Protein 3IVQ (pdb70)

Solvent-accessible surface area: 14801 Å² total; per-residue (Å²): 136,130,57,82,58,80,146,37,60,41,117,31,51,14,23,44,0,50,84,20,155,30,60,101,41,50,36,24,38,10,86,76,25,78,8,29,92,128,5,105,0,10,0,54,0,2,0,45,0,49,44,64,102,0,126,75,56,0,0,0,0,0,25,0,52,30,9,82,150,87,27,0,92,0,94,4,60,0,2,0,28,30,61,176,51,94,80,43,94,52,76,94,3,112,136,22,15,109,0,38,106,43,36,0,48,0,10,47,77,6,7,124,44,67,74,0,71,116,80,34,143,27,14,6,49,120,40,76,0,24,0,37,0,59,2,36,6,91,85,43,136,136,18,36,19,29,60,91,151,73,135,64,91,144,36,68,38,53,30,56,16,68,87,4,66,161,25,202,27,110,89,38,77,58,30,140,4,80,63,26,69,18,69,132,4,77,0,4,0,57,0,4,2,69,0,42,50,102,115,0,101,70,51,0,0,0,0,0,29,0,44,25,9,90,135,86,38,0,94,0,86,3,36,0,0,0,22,28,64,132,24,85,81,36,92,52,44,88,3,137,148,11,28,113,0,40,101,49,58,0,42,0,2,41,89,10,8,107,46,80,81,0,63,77,95,96,55,21,6,2,52,66,15,33,0,21,0,24,0,54,0,36,15,74,101,38,90,126,31,37,34,28,81

Organism: Homo sapiens (NCBI:txid9606)

Secondary structure (DSSP, 8-state):
------EEEEEEEETTGGG----TT--EEPPPEEE---EEEEEEEETT-SSGGGTTEEEEEEEEEE-SSS-EEEEEEEEEE-TTS-EEEEEE-SS-EEE-TT-EEEEEEEEEHHHHHHTHHHHSGGG-EEEEEEEEEEE-/-----EEEEEEEESSGGG----TT--EE---EEE--EEEEEEEETT-SSGGGTTEEEEEEEEEE-SSS-EEEEEEEEEE-TTS-EEEEEEEEEEEEE-TT-EEEEEEEEEHHHHH-GGGSSSGGG-EEEEEEEEEEE-/---B-S--/---B---

CATH classification: 2.60.210.10

GO terms:
  GO:0005634 nucleus (C, IDA)
  GO:0031463 Cul3-RING ubiquitin ligase complex (C, IDA)
  GO:0005634 nucleus (C, EXP)
  GO:0005737 cytoplasm (C, EXP)
  GO:0016607 nuclear speck (C, EXP)
  GO:0043161 proteasome-mediated ubiquitin-dependent protein catabolic process (P, IMP)
  GO:0005634 nucleus (C, TAS)
  GO:0005654 nucleoplasm (C, TAS)
  GO:0005829 cytosol (C, TAS)
  GO:0042802 identical protein binding (F, IPI)
  GO:0005515 protein binding (F, IPI)
  GO:0140678 molecular function inhibitor activity (F, EXP)
  GO:0000209 protein polyubiquitination (P, IDA)
  GO:0031625 ubiquitin protein ligase binding (F, IPI)

Radius of gyration: 22.79 Å; Cα contacts (8 Å, |Δi|>4): 762; chains: 4; bounding box: 51×48×67 Å

B-factor: mean 40.58, std 9.89, range [17.35, 71.91]

Nearest PDB structures (foldseek):
  3ivq-assembly1_A  TM=1.007E+00  e=7.287E-29  Homo sapiens
  6i41-assembly1_A  TM=9.638E-01  e=3.495E-25  Homo sapiens
  7lip-assembly1_A  TM=9.767E-01  e=6.827E-24  Homo sapiens
  6i7a-assembly1_E  TM=9.666E-01  e=6.116E-24  Homo sapiens
  6i7a-assembly1_A  TM=9.493E-01  e=1.559E-23  Homo sapiens

Foldseek 3Di:
DDDFQFKDKDKDKDALLVPPPQAALGKDKADWDAGPPFWIKIKIWASQFNDPVQRQAIWIKIATADGPDQWWWKKKKKFWQWPVRDTDLIDIDPGIDIHGHGDMDTGRHSDGNVVCVVVCVIQQPNHMTMMMMMMGTDGD/DPDDDPVD/DDFDFKDKDKDKDALLVPDPQAALGKDKDDWDAGRNWIKIKIKRSQFNDDVLRQAIWIKIAGQDDDDFWWWKKKKKFWQFQVRRTDLIDIDVGTDTHGNGDIDTGRHSDGNVCCVPCVNGQQVNHMTMMMMMMGTPGD/DDDDDPD

Sequence (293 aa):
GSGKVVKFSYMWTINNFSFCREEMGEVIKSSTFSSGAKLKWCLRVNPKGLDEESKDYLSLYLLLVSCPKSEVRAKFKFSILNAKGEETKAMESQRAYRFVQGKDWGFKKFIRRDFLLDEANGLLPDDKLTLFCEVSVVQDPDVSSSTHSGKVVKFSYMWTINNFSFCREEMGEVIKSSTFSSGKLKWCLRVNPKGLDEESKDYLSLYLLLVSCPKSEVRAKFKFSILNAKGEETKAMESQRAYRFVQGKDWGFKKFIRRDFLLDEANGLLPDDKLTLFCEVSVVQDPDVSSST

InterPro domains:
  IPR000210 BTB/POZ domain [PF00651] (192-296)
  IPR000210 BTB/POZ domain [PS50097] (200-262)
  IPR000210 BTB/POZ domain [SM00225] (200-297)
  IPR002083 MATH/TRAF domain [PF22486] (33-161)
  IPR002083 MATH/TRAF domain [PS50144] (31-161)
  IPR002083 MATH/TRAF domain [SM00061] (36-142)
  IPR008974 TRAF-like [G3DSA:2.60.210.10] (29-166)
  IPR011333 SKP1/BTB/POZ domain superfamily [G3DSA:3.30.710.10] (175-291)
  IPR011333 SKP1/BTB/POZ domain superfamily [SSF54695] (180-295)
  IPR034089 SPOP, C-terminal BACK domain [cd18518] (297-367)
  IPR056423 BPM/SPOP, BACK domain [PF24570] (301-351)

Structure (mmCIF, N/CA/C/O backbone):
data_3IVQ
#
_entry.id   3IVQ
#
_cell.length_a   57.703
_cell.length_b   59.829
_cell.length_c   151.164
_cell.angle_alpha   90.00
_cell.angle_beta   90.00
_cell.angle_gamma   90.00
#
_symmetry.space_group_name_H-M   'C 2 2 21'
#
loop_
_entity.id
_entity.type
_entity.pdbx_description
1 polymer 'Speckle-type POZ protein'
2 polymer CiSBC2
3 water water
#
loop_
_atom_site.group_PDB
_atom_site.id
_atom_site.type_symbol
_atom_site.label_atom_id
_atom_site.label_alt_id
_atom_site.label_comp_id
_atom_site.label_asym_id
_atom_site.label_entity_id
_atom_site.label_seq_id
_atom_site.pdbx_PDB_ins_code
_atom_site.Cartn_x
_atom_site.Cartn_y
_atom_site.Cartn_z
_atom_site.occupancy
_atom_site.B_iso_or_equiv
_atom_site.auth_seq_id
_atom_site.auth_comp_id
_atom_site.auth_asym_id
_atom_site.auth_atom_id
_atom_site.pdbx_PDB_model_num
ATOM 1 N N . GLY A 1 4 ? -3.869 -11.444 14.343 1.00 53.05 25 GLY A N 1
ATOM 2 C CA . GLY A 1 4 ? -2.673 -10.820 13.711 1.00 52.74 25 GLY A CA 1
ATOM 3 C C . GLY A 1 4 ? -2.735 -9.310 13.501 1.00 52.75 25 GLY A C 1
ATOM 4 O O . GLY A 1 4 ? -3.409 -8.826 12.583 1.00 53.51 25 GLY A O 1
ATOM 5 N N . SER A 1 5 ? -2.009 -8.571 14.341 1.00 51.16 26 SER A N 1
ATOM 6 C CA . SER A 1 5 ? -1.949 -7.107 14.284 1.00 50.17 26 SER A CA 1
ATOM 7 C C . SER A 1 5 ? -0.889 -6.595 13.299 1.00 48.11 26 SER A C 1
ATOM 8 O O . SER A 1 5 ? 0.305 -6.592 13.610 1.00 47.10 26 SER A O 1
ATOM 11 N N . GLY A 1 6 ? -1.335 -6.146 12.123 1.00 45.92 27 GLY A N 1
ATOM 12 C CA . GLY A 1 6 ? -0.407 -5.657 11.112 1.00 42.65 27 GLY A CA 1
ATOM 13 C C . GLY A 1 6 ? -0.658 -4.253 10.582 1.00 40.29 27 GLY A C 1
ATOM 14 O O . GLY A 1 6 ? -1.736 -3.681 10.771 1.00 38.96 27 GLY A O 1
ATOM 15 N N . LYS A 1 7 ? 0.346 -3.706 9.900 1.00 37.10 28 LYS A N 1
ATOM 16 C CA . LYS A 1 7 ? 0.273 -2.359 9.329 1.00 33.27 28 LYS A CA 1
ATOM 17 C C . LYS A 1 7 ? 1.127 -2.215 8.075 1.00 30.96 28 LYS A C 1
ATOM 18 O O . LYS A 1 7 ? 2.183 -2.828 7.965 1.00 25.19 28 LYS A O 1
ATOM 21 N N . VAL A 1 8 ? 0.664 -1.397 7.134 1.00 29.08 29 VAL A N 1
ATOM 22 C CA . VAL A 1 8 ? 1.432 -1.121 5.929 1.00 29.03 29 VAL A CA 1
ATOM 23 C C . VAL A 1 8 ? 2.248 0.088 6.366 1.00 28.83 29 VAL A C 1
ATOM 24 O O . VAL A 1 8 ? 1.718 1.195 6.512 1.00 30.23 29 VAL A O 1
ATOM 28 N N . VAL A 1 9 ? 3.537 -0.132 6.575 1.00 27.84 30 VAL A N 1
ATOM 29 C CA . VAL A 1 9 ? 4.431 0.906 7.059 1.00 30.06 30 VAL A CA 1
ATOM 30 C C . VAL A 1 9 ? 5.271 1.608 5.984 1.00 29.76 30 VAL A C 1
ATOM 31 O O . VAL A 1 9 ? 5.894 2.640 6.252 1.00 28.69 30 VAL A O 1
ATOM 35 N N . LYS A 1 10 ? 5.266 1.052 4.775 1.00 27.99 31 LYS A N 1
ATOM 36 C CA . LYS A 1 10 ? 6.023 1.595 3.648 1.00 27.97 31 LYS A CA 1
ATOM 37 C C . LYS A 1 10 ? 5.362 1.250 2.327 1.00 26.21 31 LYS A C 1
ATOM 38 O O . LYS A 1 10 ? 4.826 0.157 2.157 1.00 22.45 31 LYS A O 1
ATOM 44 N N . PHE A 1 11 ? 5.419 2.176 1.378 1.00 25.00 32 PHE A N 1
ATOM 45 C CA . PHE A 1 11 ? 4.858 1.912 0.065 1.00 24.35 32 PHE A CA 1
ATOM 46 C C . PHE A 1 11 ? 5.430 2.884 -0.951 1.00 24.41 32 PHE A C 1
ATOM 47 O O . PHE A 1 11 ? 5.838 3.999 -0.611 1.00 22.31 32 PHE A O 1
ATOM 55 N N . SER A 1 12 ? 5.450 2.443 -2.204 1.00 23.93 33 SER A N 1
ATOM 56 C CA . SER A 1 12 ? 5.976 3.246 -3.291 1.00 24.35 33 SER A CA 1
ATOM 57 C C . SER A 1 12 ? 4.940 3.398 -4.384 1.00 25.68 33 SER A C 1
ATOM 58 O O . SER A 1 12 ? 4.396 2.412 -4.892 1.00 26.41 33 SER A O 1
ATOM 61 N N . TYR A 1 13 ? 4.670 4.646 -4.742 1.00 24.41 34 TYR A N 1
ATOM 62 C CA . TYR A 1 13 ? 3.698 4.945 -5.778 1.00 24.90 34 TYR A CA 1
ATOM 63 C C . TYR A 1 13 ? 4.410 5.472 -7.023 1.00 25.58 34 TYR A C 1
ATOM 64 O O . TYR A 1 13 ? 5.207 6.420 -6.953 1.00 24.69 34 TYR A O 1
ATOM 73 N N . MET A 1 14 ? 4.130 4.847 -8.160 1.00 23.71 35 MET A N 1
ATOM 74 C CA . MET A 1 14 ? 4.726 5.260 -9.417 1.00 27.26 35 MET A CA 1
ATOM 75 C C . MET A 1 14 ? 3.629 5.955 -10.221 1.00 29.32 35 MET A C 1
ATOM 76 O O . MET A 1 14 ? 2.508 5.451 -10.325 1.00 28.32 35 MET A O 1
ATOM 81 N N . TRP A 1 15 ? 3.960 7.121 -10.766 1.00 29.74 36 TRP A N 1
ATOM 82 C CA . TRP A 1 15 ? 3.001 7.926 -11.517 1.00 32.10 36 TRP A CA 1
ATOM 83 C C . TRP A 1 15 ? 3.566 8.456 -12.835 1.00 31.23 36 TRP A C 1
ATOM 84 O O . TRP A 1 15 ? 4.575 9.152 -12.851 1.00 27.96 36 TRP A O 1
ATOM 95 N N . THR A 1 16 ? 2.907 8.124 -13.941 1.00 34.17 37 THR A N 1
ATOM 96 C CA . THR A 1 16 ? 3.365 8.580 -15.251 1.00 35.75 37 THR A CA 1
ATOM 97 C C . THR A 1 16 ? 2.421 9.587 -15.882 1.00 37.58 37 THR A C 1
ATOM 98 O O . THR A 1 16 ? 1.219 9.342 -16.010 1.00 36.75 37 THR A O 1
ATOM 102 N N . ILE A 1 17 ? 2.992 10.723 -16.268 1.00 37.24 38 ILE A N 1
ATOM 103 C CA . ILE A 1 17 ? 2.261 11.803 -16.913 1.00 38.41 38 ILE A CA 1
ATOM 104 C C . ILE A 1 17 ? 2.654 11.808 -18.392 1.00 37.54 38 ILE A C 1
ATOM 105 O O . ILE A 1 17 ? 3.774 12.182 -18.748 1.00 36.02 38 ILE A O 1
ATOM 110 N N . ASN A 1 18 ? 1.727 11.376 -19.240 1.00 37.34 39 ASN A N 1
ATOM 111 C CA . ASN A 1 18 ? 1.954 11.300 -20.676 1.00 37.06 39 ASN A CA 1
ATOM 112 C C . ASN A 1 18 ? 1.922 12.659 -21.362 1.00 36.90 39 ASN A C 1
ATOM 113 O O . ASN A 1 18 ? 1.298 13.595 -20.859 1.00 33.90 39 ASN A O 1
ATOM 118 N N . ASN A 1 19 ? 2.601 12.760 -22.507 1.00 35.89 40 ASN A N 1
ATOM 119 C CA . ASN A 1 19 ? 2.661 14.013 -23.268 1.00 36.78 40 ASN A C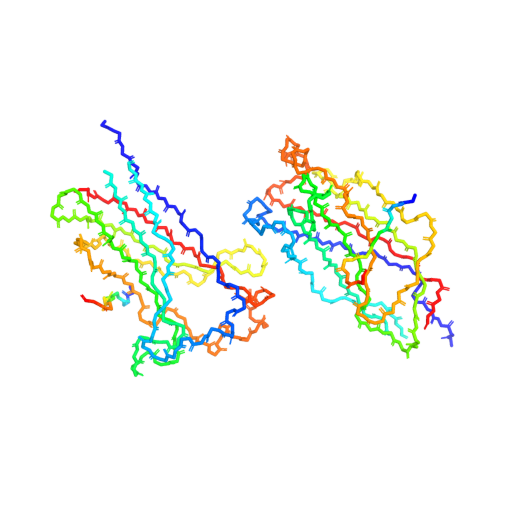A 1
ATOM 120 C C . ASN A 1 19 ? 2.916 15.195 -22.349 1.00 36.06 40 ASN A C 1
ATOM 121 O O . ASN A 1 19 ? 2.240 16.213 -22.439 1.00 32.21 40 ASN A O 1
ATOM 126 N N . PHE A 1 20 ? 3.902 15.044 -21.471 1.00 36.90 41 PHE A N 1
ATOM 127 C CA . PHE A 1 20 ? 4.255 16.071 -20.501 1.00 39.73 41 PHE A CA 1
ATOM 128 C C . PHE A 1 20 ? 4.463 17.457 -21.107 1.00 42.24 41 PHE A C 1
ATOM 129 O O . PHE A 1 20 ? 4.135 18.470 -20.484 1.00 42.01 41 PHE A O 1
ATOM 137 N N . SER A 1 21 ? 5.014 17.508 -22.316 1.00 45.69 42 SER A N 1
ATOM 138 C CA . SER A 1 21 ? 5.254 18.789 -22.981 1.00 48.98 42 SER A CA 1
ATOM 139 C C . SER A 1 21 ? 3.944 19.482 -23.365 1.00 50.14 42 SER A C 1
ATOM 140 O O . SER A 1 21 ? 3.926 20.686 -23.609 1.00 51.09 42 SER A O 1
ATOM 143 N N . PHE A 1 22 ? 2.859 18.709 -23.412 1.00 51.67 43 PHE A N 1
ATOM 144 C CA . PHE A 1 22 ? 1.517 19.208 -23.735 1.00 52.91 43 PHE A CA 1
ATOM 145 C C . PHE A 1 22 ? 0.901 19.862 -22.496 1.00 53.97 43 PHE A C 1
ATOM 146 O O . PHE A 1 22 ? -0.084 20.593 -22.597 1.00 55.15 43 PHE A O 1
ATOM 154 N N . CYS A 1 23 ? 1.462 19.573 -21.324 1.00 53.24 44 CYS A N 1
ATOM 155 C CA . CYS A 1 23 ? 0.952 20.134 -20.074 1.00 52.57 44 CYS A CA 1
ATOM 156 C C . CYS A 1 23 ? 1.333 21.604 -19.967 1.00 53.65 44 CYS A C 1
ATOM 157 O O . CYS A 1 23 ? 2.364 21.951 -19.390 1.00 53.99 44 CYS A O 1
ATOM 160 N N . ARG A 1 24 ? 0.485 22.471 -20.504 1.00 54.22 45 ARG A N 1
ATOM 161 C CA . ARG A 1 24 ? 0.775 23.896 -20.494 1.00 56.34 45 ARG A CA 1
ATOM 162 C C . ARG A 1 24 ? 0.286 24.680 -19.268 1.00 57.25 45 ARG A C 1
ATOM 163 O O . ARG A 1 24 ? 0.316 25.912 -19.280 1.00 59.07 45 ARG A O 1
ATOM 171 N N . GLU A 1 25 ? -0.149 23.985 -18.214 1.00 56.15 46 GLU A N 1
ATOM 172 C CA . GLU A 1 25 ? -0.612 24.664 -17.001 1.00 56.57 46 GLU A CA 1
ATOM 173 C C . GLU A 1 25 ? 0.386 25.755 -16.607 1.00 57.14 46 GLU A C 1
ATOM 174 O O . GLU A 1 25 ? 1.593 25.529 -16.625 1.00 57.51 46 GLU A O 1
ATOM 180 N N . GLU A 1 26 ? -0.115 26.930 -16.244 1.00 57.10 47 GLU A N 1
ATOM 181 C CA . GLU A 1 26 ? 0.750 28.045 -15.866 1.00 56.58 47 GLU A CA 1
ATOM 182 C C . GLU A 1 26 ? 1.153 28.023 -14.389 1.00 56.08 47 GLU A C 1
ATOM 183 O O . GLU A 1 26 ? 0.580 27.283 -13.590 1.00 55.91 47 GLU A O 1
ATOM 185 N N . MET A 1 27 ? 2.139 28.845 -14.030 1.00 55.53 48 MET A N 1
ATOM 186 C CA . MET A 1 27 ? 2.622 28.908 -12.654 1.00 55.14 48 MET A CA 1
ATOM 187 C C . MET A 1 27 ? 1.492 28.900 -11.639 1.00 54.49 48 MET A C 1
ATOM 188 O O . MET A 1 27 ? 0.606 29.754 -11.675 1.00 55.17 48 MET A O 1
ATOM 193 N N . GLY A 1 28 ? 1.527 27.936 -10.727 1.00 52.20 49 GLY A N 1
ATOM 194 C CA . GLY A 1 28 ? 0.498 27.867 -9.710 1.00 49.81 49 GLY A CA 1
ATOM 195 C C . GLY A 1 28 ? -0.683 26.997 -10.086 1.00 48.28 49 GLY A C 1
ATOM 196 O O . GLY A 1 28 ? -1.585 26.797 -9.275 1.00 48.11 49 GLY A O 1
ATOM 197 N N . GLU A 1 29 ? -0.703 26.504 -11.320 1.00 46.71 50 GLU A N 1
ATOM 198 C CA . GLU A 1 29 ? -1.782 25.623 -11.747 1.00 46.39 50 GLU A CA 1
ATOM 199 C C . GLU A 1 29 ? -1.269 24.231 -11.376 1.00 44.80 50 GLU A C 1
ATOM 200 O O . GLU A 1 29 ? -0.059 24.011 -11.360 1.00 42.79 50 GLU A O 1
ATOM 206 N N . VAL A 1 30 ? -2.160 23.290 -11.084 1.00 43.09 51 VAL A N 1
ATOM 207 C CA . VAL A 1 30 ? -1.694 21.973 -10.663 1.00 41.02 51 VAL A CA 1
ATOM 208 C C . VAL A 1 30 ? -2.286 20.754 -11.371 1.00 40.89 51 VAL A C 1
ATOM 209 O O . VAL A 1 30 ? -3.344 20.826 -11.999 1.00 41.87 51 VAL A O 1
ATOM 213 N N . ILE A 1 31 ? -1.570 19.638 -11.269 1.00 39.13 52 ILE A N 1
ATOM 214 C CA . ILE A 1 31 ? -2.002 18.368 -11.835 1.00 37.86 52 ILE A CA 1
ATOM 215 C C . ILE A 1 31 ? -2.079 17.384 -10.673 1.00 37.02 52 ILE A C 1
ATOM 216 O O . ILE A 1 31 ? -1.086 17.133 -9.989 1.00 36.13 52 ILE A O 1
ATOM 221 N N . LYS A 1 32 ? -3.260 16.840 -10.435 1.00 35.52 53 LYS A N 1
ATOM 222 C CA . LYS A 1 32 ? -3.419 15.893 -9.352 1.00 36.07 53 LYS A CA 1
ATOM 223 C C . LYS A 1 32 ? -3.390 14.486 -9.915 1.00 36.16 53 LYS A C 1
ATOM 224 O O . LYS A 1 32 ? -3.789 14.259 -11.056 1.00 37.45 53 LYS A O 1
ATOM 226 N N . SER A 1 33 ? -2.874 13.541 -9.136 1.00 36.83 54 SER A N 1
ATOM 227 C CA . SER A 1 33 ? -2.867 12.155 -9.588 1.00 35.77 54 SER A CA 1
ATOM 228 C C . SER A 1 33 ? -4.161 11.609 -9.006 1.00 37.09 54 SER A C 1
ATOM 229 O O . SER A 1 33 ? -4.837 12.308 -8.252 1.00 35.71 54 SER A O 1
ATOM 232 N N . SER A 1 34 ? -4.530 10.386 -9.360 1.00 38.82 55 SER A N 1
ATOM 233 C CA . SER A 1 34 ? -5.740 9.818 -8.796 1.00 41.97 55 SER A CA 1
ATOM 234 C C . SER A 1 34 ? -5.374 9.557 -7.345 1.00 42.47 55 SER A C 1
ATOM 235 O O . SER A 1 34 ? -4.195 9.588 -6.991 1.00 43.05 55 SER A O 1
ATOM 238 N N . 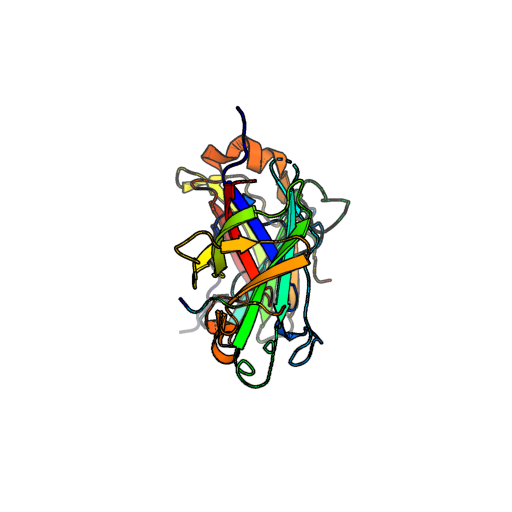THR A 1 35 ? -6.369 9.310 -6.505 1.00 43.85 56 THR A N 1
ATOM 239 C CA . THR A 1 35 ? -6.115 9.047 -5.095 1.00 45.82 56 THR A CA 1
ATOM 240 C C . THR A 1 35 ? -5.753 7.587 -4.886 1.00 46.51 56 THR A C 1
ATOM 241 O O . THR A 1 35 ? -6.371 6.703 -5.475 1.00 47.78 56 THR A O 1
ATOM 245 N N . PHE A 1 36 ? -4.738 7.339 -4.063 1.00 46.52 57 PHE A N 1
ATOM 246 C CA . PHE A 1 36 ? -4.317 5.981 -3.753 1.00 45.64 57 PHE A CA 1
ATOM 247 C C . PHE A 1 36 ? -4.293 5.783 -2.235 1.00 46.80 57 PHE A C 1
ATOM 248 O O . PHE A 1 36 ? -4.060 6.729 -1.474 1.00 46.07 57 PHE A O 1
ATOM 256 N N . SER A 1 37 ? -4.535 4.550 -1.802 1.00 47.13 58 SER A N 1
ATOM 257 C CA . SER A 1 37 ? -4.660 4.247 -0.381 1.00 48.88 58 SER A CA 1
ATOM 258 C C . SER A 1 37 ? -3.538 3.326 0.087 1.00 49.69 58 SER A C 1
ATOM 259 O O . SER A 1 37 ? -2.976 2.566 -0.702 1.00 50.37 58 SER A O 1
ATOM 262 N N . SER A 1 38 ? -3.217 3.400 1.374 1.00 51.76 59 SER A N 1
ATOM 263 C CA . SER A 1 38 ? -2.293 2.454 1.989 1.00 53.19 59 SER A CA 1
ATOM 264 C C . SER A 1 38 ? -2.888 1.843 3.253 1.00 54.95 59 SER A C 1
ATOM 265 O O . SER A 1 38 ? -3.651 2.493 3.968 1.00 54.22 59 SER A O 1
ATOM 268 N N . GLY A 1 39 ? -2.534 0.591 3.522 1.00 56.52 60 GLY A N 1
ATOM 269 C CA . GLY A 1 39 ? -3.501 -0.491 3.522 1.00 57.94 60 GLY A CA 1
ATOM 270 C C . GLY A 1 39 ? -3.783 -1.017 4.916 1.00 59.41 60 GLY A C 1
ATOM 271 O O . GLY A 1 39 ? -3.222 -0.532 5.898 1.00 59.11 60 GLY A O 1
ATOM 272 N N . ALA A 1 40 ? -4.657 -2.015 5.001 1.00 60.80 61 ALA A N 1
ATOM 273 C CA . ALA A 1 40 ? -5.013 -2.614 6.281 1.00 61.79 61 ALA A CA 1
ATOM 274 C C . ALA A 1 40 ? -6.121 -1.823 6.970 1.00 62.00 61 ALA A C 1
ATOM 275 O O . ALA A 1 40 ? -6.185 -1.768 8.198 1.00 62.08 61 ALA A O 1
ATOM 277 N N . LYS A 1 43 ? -7.005 2.487 4.963 1.00 50.44 64 LYS A N 1
ATOM 278 C CA . LYS A 1 43 ? -7.015 3.367 6.168 1.00 47.80 64 LYS A CA 1
ATOM 279 C C . LYS A 1 43 ? -6.625 4.780 5.772 1.00 43.56 64 LYS A C 1
ATOM 280 O O . LYS A 1 43 ? -7.384 5.731 5.994 1.00 42.58 64 LYS A O 1
ATOM 286 N N . LEU A 1 44 ? -5.452 4.889 5.145 1.00 38.50 65 LEU A N 1
ATOM 287 C CA . LEU A 1 44 ? -4.936 6.178 4.709 1.00 35.14 65 LEU A CA 1
ATOM 288 C C . LEU A 1 44 ? -5.125 6.406 3.215 1.00 34.99 65 LEU A C 1
ATOM 289 O O . LEU A 1 44 ? -4.877 5.517 2.406 1.00 36.22 65 LEU A O 1
ATOM 294 N N . LYS A 1 45 ? -5.545 7.607 2.848 1.00 33.39 66 LYS A N 1
ATOM 295 C CA . LYS A 1 45 ? -5.696 7.930 1.444 1.00 33.43 66 LYS A CA 1
ATOM 296 C C . LYS A 1 45 ? -4.778 9.096 1.086 1.00 30.21 66 LYS A C 1
ATOM 297 O O . LYS A 1 45 ? -4.666 10.056 1.850 1.00 27.60 66 LYS A O 1
ATOM 303 N N . TRP A 1 46 ? -4.121 8.991 -0.071 1.00 28.67 67 TRP A N 1
ATOM 304 C CA . TRP A 1 46 ? -3.179 10.011 -0.553 1.00 31.42 67 TRP A CA 1
ATOM 305 C C . TRP A 1 46 ? -3.301 10.306 -2.042 1.00 32.24 67 TRP A C 1
ATOM 306 O O . TRP A 1 46 ? -3.922 9.564 -2.796 1.00 34.55 67 TRP A O 1
ATOM 317 N N . CYS A 1 47 ? -2.668 11.393 -2.464 1.00 33.92 68 CYS A N 1
ATOM 318 C CA . CYS A 1 47 ? -2.622 11.736 -3.878 1.00 36.28 68 CYS A CA 1
ATOM 319 C C . CYS A 1 47 ? -1.389 12.613 -4.065 1.00 35.61 68 CYS A C 1
ATOM 320 O O . CYS A 1 47 ? -0.841 13.149 -3.095 1.00 34.55 68 CYS A O 1
ATOM 323 N N . LEU A 1 48 ? -0.932 12.722 -5.307 1.00 34.13 69 LEU A N 1
ATOM 324 C CA . LEU A 1 48 ? 0.224 13.534 -5.612 1.00 35.33 69 LEU A CA 1
ATOM 325 C C . LEU A 1 48 ? -0.256 14.768 -6.340 1.00 35.77 69 LEU A C 1
ATOM 326 O O . LEU A 1 48 ? -1.328 14.755 -6.951 1.00 36.27 69 LEU A O 1
ATOM 331 N N . ARG A 1 49 ? 0.539 15.828 -6.265 1.00 35.40 70 ARG A N 1
ATOM 332 C CA . ARG A 1 49 ? 0.225 17.079 -6.930 1.00 37.70 70 ARG A CA 1
ATOM 333 C C . ARG A 1 49 ? 1.507 17.662 -7.495 1.00 37.64 70 ARG A C 1
ATOM 334 O O . ARG A 1 49 ? 2.501 17.826 -6.783 1.00 37.93 70 ARG A O 1
ATOM 342 N N . VAL A 1 50 ? 1.494 17.957 -8.786 1.00 36.94 71 VAL A N 1
ATOM 343 C CA . VAL A 1 50 ? 2.661 18.547 -9.406 1.00 37.59 71 VAL A CA 1
ATOM 344 C C . VAL A 1 50 ? 2.256 19.840 -10.105 1.00 36.17 71 VAL A C 1
ATOM 345 O O . VAL A 1 50 ? 1.153 19.947 -10.641 1.00 38.14 71 VAL A O 1
ATOM 349 N N . ASN A 1 51 ? 3.137 20.830 -10.036 1.00 35.08 72 ASN A N 1
ATOM 350 C CA . ASN A 1 51 ? 2.936 22.119 -10.680 1.00 34.86 72 ASN A CA 1
ATOM 351 C C . ASN A 1 51 ? 3.975 22.138 -11.787 1.00 34.39 72 ASN A C 1
ATOM 352 O O . ASN A 1 51 ? 5.140 22.442 -11.546 1.00 31.49 72 ASN A O 1
ATOM 357 N N . PRO A 1 52 ? 3.567 21.779 -13.013 1.00 36.13 73 PRO A N 1
ATOM 358 C CA . PRO A 1 52 ? 4.453 21.740 -14.177 1.00 37.18 73 PRO A CA 1
ATOM 359 C C . PRO A 1 52 ? 5.293 22.989 -14.326 1.00 39.11 73 PRO A C 1
ATOM 360 O O . PRO A 1 52 ? 6.451 22.920 -14.745 1.00 39.20 73 PRO A O 1
ATOM 364 N N . LYS A 1 53 ? 4.713 24.133 -13.977 1.00 40.07 74 LYS A N 1
ATOM 365 C CA . LYS A 1 53 ? 5.424 25.397 -14.102 1.00 42.70 74 LYS A CA 1
ATOM 366 C C . LYS A 1 53 ? 5.621 26.175 -12.812 1.00 43.74 74 LYS A C 1
ATOM 367 O O . LYS A 1 53 ? 5.591 27.409 -12.803 1.00 45.03 74 LYS A O 1
ATOM 373 N N . GLY A 1 54 ? 5.845 25.449 -11.723 1.00 44.34 75 GLY A N 1
ATOM 374 C CA . GLY A 1 54 ? 6.063 26.099 -10.450 1.00 43.83 75 GLY A CA 1
ATOM 375 C C . GLY A 1 54 ? 4.779 26.437 -9.727 1.00 44.24 75 GLY A C 1
ATOM 376 O O . GLY A 1 54 ? 3.715 26.601 -10.325 1.00 44.66 75 GLY A O 1
ATOM 377 N N . LEU A 1 55 ? 4.894 26.514 -8.410 1.00 45.72 76 LEU A N 1
ATOM 378 C CA . LEU A 1 55 ? 3.765 26.849 -7.567 1.00 48.04 76 LEU A CA 1
ATOM 379 C C . LEU A 1 55 ? 3.679 28.369 -7.537 1.00 49.61 76 LEU A C 1
ATOM 380 O O . LEU A 1 55 ? 2.588 28.950 -7.554 1.00 50.48 76 LEU A O 1
ATOM 385 N N . ASP A 1 56 ? 4.858 28.991 -7.506 1.00 50.94 77 ASP A N 1
ATOM 386 C CA . ASP A 1 56 ? 4.994 30.437 -7.444 1.00 51.06 77 ASP A CA 1
ATOM 387 C C . ASP A 1 56 ? 6.281 30.990 -8.062 1.00 52.36 77 ASP A C 1
ATOM 388 O O . ASP A 1 56 ? 7.117 30.250 -8.587 1.00 51.49 77 ASP A O 1
ATOM 393 N N . GLU A 1 57 ? 6.422 32.312 -7.983 1.00 54.43 78 GLU A N 1
ATOM 394 C CA . GLU A 1 57 ? 7.574 33.034 -8.520 1.00 55.59 78 GLU A CA 1
ATOM 395 C C . GLU A 1 57 ? 8.885 32.417 -8.057 1.00 57.35 78 GLU A C 1
ATOM 396 O O . GLU A 1 57 ? 9.799 32.195 -8.854 1.00 58.33 78 GLU A O 1
ATOM 398 N N . GLU A 1 58 ? 8.987 32.185 -6.762 1.00 51.08 79 GLU A N 1
ATOM 399 C CA . GLU A 1 58 ? 10.179 31.552 -6.207 1.00 52.20 79 GLU A CA 1
ATOM 400 C C . GLU A 1 58 ? 10.573 30.291 -6.960 1.00 50.35 79 GLU A C 1
ATOM 401 O O . GLU A 1 58 ? 11.743 29.949 -7.038 1.00 50.49 79 GLU A O 1
ATOM 407 N N . SER A 1 59 ? 9.567 29.613 -7.498 1.00 58.17 80 SER A N 1
ATOM 408 C CA . SER A 1 59 ? 9.765 28.373 -8.247 1.00 55.64 80 SER A CA 1
ATOM 409 C C . SER A 1 59 ? 9.299 28.426 -9.704 1.00 54.28 80 SER A C 1
ATOM 410 O O . SER A 1 59 ? 8.968 27.397 -10.297 1.00 53.06 80 SER A O 1
ATOM 413 N N . LYS A 1 60 ? 9.277 29.622 -10.278 1.00 53.17 81 LYS A N 1
ATOM 414 C CA . LYS A 1 60 ? 8.850 29.803 -11.663 1.00 52.77 81 LYS A CA 1
ATOM 415 C C . LYS A 1 60 ? 9.558 28.887 -12.670 1.00 51.49 81 LYS A C 1
ATOM 416 O O . LYS A 1 60 ? 8.953 28.450 -13.649 1.00 51.41 81 LYS A O 1
ATOM 422 N N . ASP A 1 61 ? 10.837 28.609 -12.438 1.00 49.69 82 ASP A N 1
ATOM 423 C CA . ASP A 1 61 ? 11.613 27.765 -13.345 1.00 50.22 82 ASP A 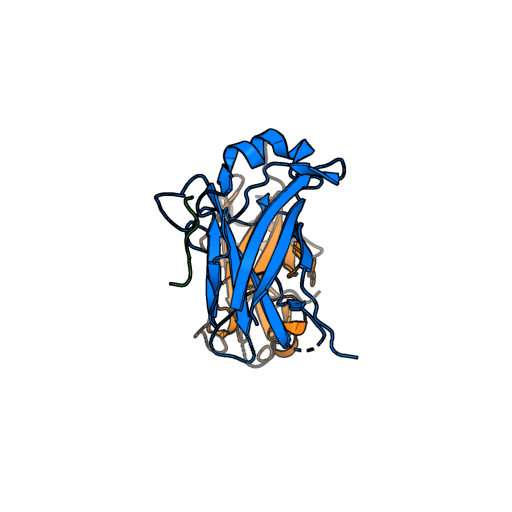CA 1
ATOM 424 C C . ASP A 1 61 ? 11.650 26.309 -12.913 1.00 49.55 82 ASP A C 1
ATOM 425 O O . ASP A 1 61 ? 12.381 25.491 -13.484 1.00 48.21 82 ASP A O 1
ATOM 430 N N . TYR A 1 62 ? 10.843 25.986 -11.912 1.00 47.94 83 TYR A N 1
ATOM 431 C CA . TYR A 1 62 ? 10.806 24.636 -11.384 1.00 45.46 83 TYR A CA 1
ATOM 432 C C . TYR A 1 62 ? 9.467 23.946 -11.493 1.00 43.43 83 TYR A C 1
ATOM 433 O O . TYR A 1 62 ? 8.425 24.563 -11.703 1.00 43.17 83 TYR A O 1
ATOM 442 N N . LEU A 1 63 ? 9.530 22.633 -11.358 1.00 41.84 84 LEU A N 1
ATOM 443 C CA . LEU A 1 63 ? 8.357 21.798 -11.345 1.00 36.53 84 LEU A CA 1
ATOM 444 C C . LEU A 1 63 ? 8.236 21.578 -9.833 1.00 35.03 84 LEU A C 1
ATOM 445 O O . LEU A 1 63 ? 9.243 21.335 -9.161 1.00 33.14 84 LEU A O 1
ATOM 450 N N . SER A 1 64 ? 7.035 21.728 -9.286 1.00 33.33 85 SER A N 1
ATOM 451 C CA . SER A 1 64 ? 6.833 21.540 -7.847 1.00 31.90 85 SER A CA 1
ATOM 452 C C . SER A 1 64 ? 6.116 20.208 -7.610 1.00 31.50 85 SER A C 1
ATOM 453 O O . SER A 1 64 ? 5.156 19.868 -8.301 1.00 32.21 85 SER A O 1
ATOM 456 N N . LEU A 1 65 ? 6.580 19.465 -6.618 1.00 29.03 86 LEU A N 1
ATOM 457 C CA . LEU A 1 65 ? 6.022 18.157 -6.343 1.00 29.80 86 LEU A CA 1
ATOM 458 C C . LEU A 1 65 ? 5.590 17.976 -4.898 1.00 29.22 86 LEU A C 1
ATOM 459 O O . LEU A 1 65 ? 6.382 18.187 -3.980 1.00 28.46 86 LEU A O 1
ATOM 464 N N . TYR A 1 66 ? 4.338 17.558 -4.711 1.00 28.66 87 TYR A N 1
ATOM 465 C CA . TYR A 1 66 ? 3.768 17.365 -3.375 1.00 30.11 87 TYR A CA 1
ATOM 466 C C . TYR A 1 66 ? 2.988 16.077 -3.126 1.00 28.85 87 TYR A C 1
ATOM 467 O O . TYR A 1 66 ? 2.336 15.526 -4.018 1.00 26.99 87 TYR A O 1
ATOM 476 N N . LEU A 1 67 ? 3.047 15.645 -1.871 1.00 28.15 88 LEU A N 1
ATOM 477 C CA . LEU A 1 67 ? 2.337 14.474 -1.385 1.00 27.50 88 LEU A CA 1
ATOM 478 C C . LEU A 1 67 ? 1.206 15.000 -0.484 1.00 27.83 88 LEU A C 1
ATOM 479 O O . LEU A 1 67 ? 1.450 15.698 0.496 1.00 26.06 88 LEU A O 1
ATOM 484 N N . LEU A 1 68 ? -0.031 14.673 -0.840 1.00 28.23 89 LEU A N 1
ATOM 485 C CA . LEU A 1 68 ? -1.200 15.100 -0.082 1.00 28.78 89 LEU A CA 1
ATOM 486 C C . LEU A 1 68 ? -1.857 13.964 0.692 1.00 28.03 89 LEU A C 1
ATOM 487 O O . LEU A 1 68 ? -2.063 12.871 0.151 1.00 24.02 89 LEU A O 1
ATOM 492 N N . LEU A 1 69 ? -2.192 14.227 1.952 1.00 26.32 90 LEU A N 1
ATOM 493 C CA . LEU A 1 69 ? -2.898 13.244 2.764 1.00 28.33 90 LEU A CA 1
ATOM 494 C C . LEU A 1 69 ? -4.385 13.542 2.579 1.00 29.43 90 LEU A C 1
ATOM 495 O O . LEU A 1 69 ? -4.889 14.547 3.097 1.00 29.07 90 LEU A O 1
ATOM 500 N N . VAL A 1 70 ? -5.088 12.681 1.848 1.00 29.27 91 VAL A N 1
ATOM 501 C CA . VAL A 1 70 ? -6.521 12.881 1.618 1.00 30.01 91 VAL A CA 1
ATOM 502 C C . VAL A 1 70 ? -7.364 12.525 2.840 1.00 30.83 91 VAL A C 1
ATOM 503 O O . VAL A 1 70 ? -8.293 13.241 3.189 1.00 32.52 91 VAL A O 1
ATOM 507 N N . SER A 1 71 ? -7.054 11.411 3.489 1.00 31.41 92 SER A N 1
ATOM 508 C CA . SER A 1 71 ? -7.807 11.028 4.673 1.00 32.12 92 SER A CA 1
ATOM 509 C C . SER A 1 71 ? -7.041 10.101 5.596 1.00 32.01 92 SER A C 1
ATOM 510 O O . SER A 1 71 ? -6.190 9.326 5.167 1.00 31.66 92 SER A O 1
ATOM 513 N N . CYS A 1 72 ? -7.346 10.202 6.879 1.00 32.88 93 CYS A N 1
ATOM 514 C CA . CYS A 1 72 ? -6.712 9.369 7.885 1.00 32.34 93 CYS A CA 1
ATOM 515 C C . CYS A 1 72 ? -7.731 9.178 9.001 1.00 32.08 93 CYS A C 1
ATOM 516 O O . CYS A 1 72 ? -8.597 10.023 9.212 1.00 29.46 93 CYS A O 1
ATOM 519 N N . PRO A 1 73 ? -7.620 8.061 9.713 1.00 33.42 94 PRO A N 1
ATOM 520 C CA . PRO A 1 73 ? -8.592 7.711 10.753 1.00 33.93 94 PRO A CA 1
ATOM 521 C C . PRO A 1 73 ? -8.508 8.656 11.947 1.00 35.92 94 PRO A C 1
ATOM 522 O O . PRO A 1 73 ? -9.525 8.943 12.579 1.00 33.42 94 PRO A O 1
ATOM 526 N N . LYS A 1 74 ? -7.304 9.130 12.249 1.00 35.70 95 LYS A N 1
ATOM 527 C CA . LYS A 1 74 ? -7.079 9.955 13.430 1.00 38.03 95 LYS A CA 1
ATOM 528 C C . LYS A 1 74 ? -6.945 11.427 13.058 1.00 37.27 95 LYS A C 1
ATOM 529 O O . LYS A 1 74 ? -7.427 11.859 12.011 1.00 34.90 95 LYS A O 1
ATOM 535 N N . SER A 1 75 ? -6.286 12.193 13.922 1.00 35.96 96 SER A N 1
ATOM 536 C CA . SER A 1 75 ? -6.118 13.625 13.703 1.00 38.23 96 SER A CA 1
ATOM 537 C C . SER A 1 75 ? -4.989 13.903 12.717 1.00 37.08 96 SER A C 1
ATOM 538 O O . SER A 1 75 ? -5.014 14.900 11.995 1.00 35.82 96 SER A O 1
ATOM 541 N N . GLU A 1 76 ? -4.000 13.016 12.692 1.00 36.38 97 GLU A N 1
ATOM 542 C CA . GLU A 1 76 ? -2.825 13.201 11.846 1.00 36.91 97 GLU A CA 1
ATOM 543 C C . GLU A 1 76 ? -2.115 11.912 11.447 1.00 35.37 97 GLU A C 1
ATOM 544 O O . GLU A 1 76 ? -2.464 10.817 11.884 1.00 35.31 97 GLU A O 1
ATOM 550 N N . VAL A 1 77 ? -1.086 12.079 10.623 1.00 33.84 98 VAL A N 1
ATOM 551 C CA . VAL A 1 77 ? -0.240 10.981 10.168 1.00 31.25 98 VAL A CA 1
ATOM 552 C C . VAL A 1 77 ? 1.178 11.556 10.057 1.00 28.15 98 VAL A C 1
ATOM 553 O O . VAL A 1 77 ? 1.350 12.670 9.576 1.00 30.09 98 VAL A O 1
ATOM 557 N N . ARG A 1 78 ? 2.178 10.816 10.520 1.00 26.69 99 ARG A N 1
ATOM 558 C CA . ARG A 1 78 ? 3.569 11.266 10.433 1.00 27.48 99 ARG A CA 1
ATOM 559 C C . ARG A 1 78 ? 4.293 10.409 9.407 1.00 26.43 99 ARG A C 1
ATOM 560 O O . ARG A 1 78 ? 4.240 9.172 9.471 1.00 25.21 99 ARG A O 1
ATOM 568 N N . ALA A 1 79 ? 4.991 11.051 8.474 1.00 26.69 100 ALA A N 1
ATOM 569 C CA . ALA A 1 79 ? 5.676 10.288 7.437 1.00 25.44 100 ALA A CA 1
ATOM 570 C C . ALA A 1 79 ? 6.882 10.927 6.770 1.00 26.29 100 ALA A C 1
ATOM 571 O O . ALA A 1 79 ? 6.964 12.144 6.612 1.00 24.69 100 ALA A O 1
ATOM 573 N N . LYS A 1 80 ? 7.817 10.068 6.375 1.00 27.64 101 LYS A N 1
ATOM 574 C CA . LYS A 1 80 ? 9.013 10.476 5.650 1.00 28.13 101 LYS A CA 1
ATOM 575 C C . LYS A 1 80 ? 8.714 10.117 4.202 1.00 26.77 101 LYS A C 1
ATOM 576 O O . LYS A 1 80 ? 8.040 9.119 3.929 1.00 26.60 101 LYS A O 1
ATOM 582 N N . PHE A 1 81 ? 9.206 10.913 3.265 1.00 26.40 102 PHE A N 1
ATOM 583 C CA . PHE A 1 81 ? 8.957 10.611 1.865 1.00 25.96 102 PHE A CA 1
ATOM 584 C C . PHE A 1 81 ? 10.149 10.962 0.993 1.00 27.22 102 PHE A C 1
ATOM 585 O O . PHE A 1 81 ? 11.012 11.760 1.367 1.00 25.99 102 PHE A O 1
ATOM 593 N N . LYS A 1 82 ? 10.171 10.363 -0.185 1.00 25.21 103 LYS A N 1
ATOM 594 C CA . LYS A 1 82 ? 11.233 10.593 -1.132 1.00 24.95 103 LYS A CA 1
ATOM 595 C C . LYS A 1 82 ? 10.617 10.605 -2.520 1.00 26.96 103 LYS A C 1
ATOM 596 O O . LYS A 1 82 ? 9.845 9.703 -2.879 1.00 25.30 103 LYS A O 1
ATOM 602 N N . PHE A 1 83 ? 10.939 11.643 -3.286 1.00 25.39 104 PHE A N 1
ATOM 603 C CA . PHE A 1 83 ? 10.462 11.783 -4.657 1.00 24.74 104 PHE A CA 1
ATOM 604 C C . PHE A 1 83 ? 11.662 11.639 -5.578 1.00 22.77 104 PHE A C 1
ATOM 605 O O . PHE A 1 83 ? 12.761 12.093 -5.257 1.00 22.08 104 PHE A O 1
ATOM 613 N N . SER A 1 84 ? 11.452 11.008 -6.721 1.00 23.45 105 SER A N 1
ATOM 614 C CA . SER A 1 84 ? 12.512 10.851 -7.708 1.00 24.09 105 SER A CA 1
ATOM 615 C C . SER A 1 84 ? 11.859 10.687 -9.059 1.00 22.76 105 SER A C 1
ATOM 616 O O . SER A 1 84 ? 10.631 10.581 -9.160 1.00 19.37 105 SER A O 1
ATOM 619 N N . ILE A 1 85 ? 12.681 10.681 -10.099 1.00 22.81 106 ILE A N 1
ATOM 620 C CA . ILE A 1 85 ? 12.194 10.497 -11.457 1.00 26.10 106 ILE A CA 1
ATOM 621 C C . ILE A 1 85 ? 12.809 9.212 -11.995 1.00 27.72 106 ILE A C 1
ATOM 622 O O . ILE A 1 85 ? 13.978 8.930 -11.734 1.00 27.53 106 ILE A O 1
ATOM 627 N N . LEU A 1 86 ? 12.029 8.427 -12.730 1.00 28.90 107 LEU A N 1
ATOM 628 C CA . LEU A 1 86 ? 12.572 7.209 -13.329 1.00 32.16 107 LEU A CA 1
ATOM 629 C C . LEU A 1 86 ? 12.982 7.563 -14.753 1.00 32.00 107 LEU A C 1
ATOM 630 O O . LEU A 1 86 ? 12.174 8.094 -15.522 1.00 32.10 107 LEU A O 1
ATOM 635 N N . ASN A 1 87 ? 14.231 7.282 -15.109 1.00 32.09 108 ASN A N 1
ATOM 636 C CA . ASN A 1 87 ? 14.705 7.621 -16.442 1.00 34.14 108 ASN A CA 1
ATOM 637 C C . ASN A 1 87 ? 14.375 6.611 -17.535 1.00 36.38 108 ASN A C 1
ATOM 638 O O . ASN A 1 87 ? 13.630 5.653 -17.329 1.00 37.94 108 ASN A O 1
ATOM 643 N N . ALA A 1 88 ? 14.944 6.847 -18.710 1.00 39.49 109 ALA A N 1
ATOM 644 C CA . ALA A 1 88 ? 14.726 5.999 -19.875 1.00 43.21 109 ALA A CA 1
ATOM 645 C C . ALA A 1 88 ? 15.082 4.547 -19.586 1.00 44.57 109 ALA A C 1
ATOM 646 O O . ALA A 1 88 ? 14.368 3.632 -20.001 1.00 43.43 109 ALA A O 1
ATOM 648 N N . LYS A 1 89 ? 16.187 4.352 -18.872 1.00 45.54 110 LYS A N 1
ATOM 649 C CA . LYS A 1 89 ? 16.654 3.017 -18.523 1.00 47.33 110 LYS A CA 1
ATOM 650 C C . LYS A 1 89 ? 15.928 2.408 -17.324 1.00 47.09 110 LYS A C 1
ATOM 651 O O . LYS A 1 89 ? 16.249 1.298 -16.894 1.00 46.55 110 LYS A O 1
ATOM 657 N N . GLY A 1 90 ? 14.946 3.137 -16.796 1.00 47.10 111 GLY A N 1
ATOM 658 C CA . GLY A 1 90 ? 14.175 2.659 -15.658 1.00 45.33 111 GLY A CA 1
ATOM 659 C C . GLY A 1 90 ? 14.822 2.895 -14.304 1.00 44.04 111 GLY A C 1
ATOM 660 O O . GLY A 1 90 ? 14.277 2.498 -13.277 1.00 45.54 111 GLY A O 1
ATOM 661 N N . GLU A 1 91 ? 15.978 3.550 -14.296 1.00 42.86 112 GLU A N 1
ATOM 662 C CA . GLU A 1 91 ? 16.706 3.823 -13.060 1.00 41.05 112 GLU A CA 1
ATOM 663 C C . GLU A 1 91 ? 16.203 5.101 -12.387 1.00 40.01 112 GLU A C 1
ATOM 664 O O . GLU A 1 91 ? 15.576 5.940 -13.032 1.00 37.67 112 GLU A O 1
ATOM 670 N N . GLU A 1 92 ? 16.492 5.241 -11.093 1.00 38.58 113 GLU A N 1
ATOM 671 C CA . GLU A 1 92 ? 16.095 6.418 -10.324 1.00 37.29 113 GLU A CA 1
ATOM 672 C C . GLU A 1 92 ? 17.117 7.536 -10.468 1.00 36.03 113 GLU A C 1
ATOM 673 O O . GLU A 1 92 ? 18.327 7.295 -10.504 1.00 34.44 113 GLU A O 1
ATOM 679 N N . THR A 1 93 ? 16.626 8.766 -10.535 1.00 33.45 114 THR A N 1
ATOM 680 C CA . THR A 1 93 ? 17.505 9.913 -10.652 1.00 32.15 114 THR A CA 1
ATOM 681 C C . THR A 1 93 ? 16.791 11.134 -10.093 1.00 31.56 114 THR A C 1
ATOM 682 O O . THR A 1 93 ? 15.562 11.139 -9.953 1.00 30.78 114 THR A O 1
ATOM 686 N N . LYS A 1 94 ? 17.568 12.153 -9.753 1.00 29.75 115 LYS A N 1
ATOM 687 C CA . LYS A 1 94 ? 17.011 13.378 -9.207 1.00 28.91 115 LYS A CA 1
ATOM 688 C C . LYS A 1 94 ? 16.165 13.142 -7.966 1.00 29.07 115 LYS A C 1
ATOM 689 O O . LYS A 1 94 ? 15.113 13.758 -7.782 1.00 27.20 115 LYS A O 1
ATOM 695 N N . ALA A 1 95 ? 16.637 12.251 -7.106 1.00 26.83 116 ALA A N 1
ATOM 696 C CA . ALA A 1 95 ? 15.910 11.954 -5.893 1.00 28.03 116 ALA A CA 1
ATOM 697 C C . ALA A 1 95 ? 16.135 13.052 -4.868 1.00 29.45 116 ALA A C 1
ATOM 698 O O . ALA A 1 95 ? 17.223 13.625 -4.786 1.00 28.85 116 ALA A O 1
ATOM 700 N N . MET A 1 96 ? 15.078 13.344 -4.116 1.00 29.82 117 MET A N 1
ATOM 701 C CA . MET A 1 96 ? 15.077 14.330 -3.035 1.00 31.80 117 MET A CA 1
ATOM 702 C C . MET A 1 96 ? 14.264 13.663 -1.944 1.00 31.02 117 MET A C 1
ATOM 703 O O . MET A 1 96 ? 13.218 13.094 -2.221 1.00 32.95 117 MET A O 1
ATOM 708 N N . GLU A 1 97 ? 14.722 13.711 -0.707 1.00 32.01 118 GLU A N 1
ATOM 709 C CA . GLU A 1 97 ? 13.927 13.109 0.348 1.00 32.78 118 GLU A CA 1
ATOM 710 C C . GLU A 1 97 ? 13.729 14.035 1.524 1.00 32.70 118 GLU A C 1
ATOM 711 O O . GLU A 1 97 ? 14.545 14.922 1.777 1.00 30.29 118 GLU A O 1
ATOM 717 N N . SER A 1 98 ? 12.604 13.855 2.209 1.00 32.66 119 SER A N 1
ATOM 718 C CA . SER A 1 98 ? 12.311 14.646 3.394 1.00 35.80 119 SER A CA 1
ATOM 719 C C . SER A 1 98 ? 13.366 14.120 4.355 1.00 37.51 119 SER A C 1
ATOM 720 O O . SER A 1 98 ? 13.531 12.914 4.490 1.00 40.34 119 SER A O 1
ATOM 723 N N . GLN A 1 99 ? 14.097 15.003 5.006 1.00 41.05 120 GLN A N 1
ATOM 724 C CA . GLN A 1 99 ? 15.140 14.541 5.917 1.00 44.22 120 GLN A CA 1
ATOM 725 C C . GLN A 1 99 ? 14.517 13.790 7.086 1.00 43.08 120 GLN A C 1
ATOM 726 O O . GLN A 1 99 ? 14.948 12.707 7.474 1.00 42.99 120 GLN A O 1
ATOM 732 N N . ARG A 1 100 ? 13.469 14.391 7.618 1.00 43.96 121 ARG A N 1
ATOM 733 C CA . ARG A 1 100 ? 12.752 13.873 8.764 1.00 42.83 121 ARG A CA 1
ATOM 734 C C . ARG A 1 100 ? 11.336 13.533 8.330 1.00 41.34 121 ARG A C 1
ATOM 735 O O . ARG A 1 100 ? 10.992 13.651 7.152 1.00 41.62 121 ARG A O 1
ATOM 743 N N . ALA A 1 101 ? 10.515 13.105 9.281 1.00 39.04 122 ALA A N 1
ATOM 744 C CA . ALA A 1 101 ? 9.120 12.794 8.993 1.00 36.50 122 ALA A CA 1
ATOM 745 C C . ALA A 1 101 ? 8.376 14.106 9.160 1.00 35.98 122 ALA A C 1
ATOM 746 O O . ALA A 1 101 ? 8.807 14.972 9.920 1.00 37.44 122 ALA A O 1
ATOM 748 N N . TYR A 1 102 ? 7.279 14.268 8.435 1.00 33.11 123 TYR A N 1
ATOM 749 C CA . TYR A 1 102 ? 6.494 15.479 8.537 1.00 33.67 123 TYR A CA 1
ATOM 750 C C . TYR A 1 102 ? 5.087 15.133 9.002 1.00 33.93 123 TYR A C 1
ATOM 751 O O . TYR A 1 102 ? 4.607 14.018 8.801 1.00 32.23 123 TYR A O 1
ATOM 760 N N . ARG A 1 103 ? 4.443 16.099 9.643 1.00 32.71 124 ARG A N 1
ATOM 761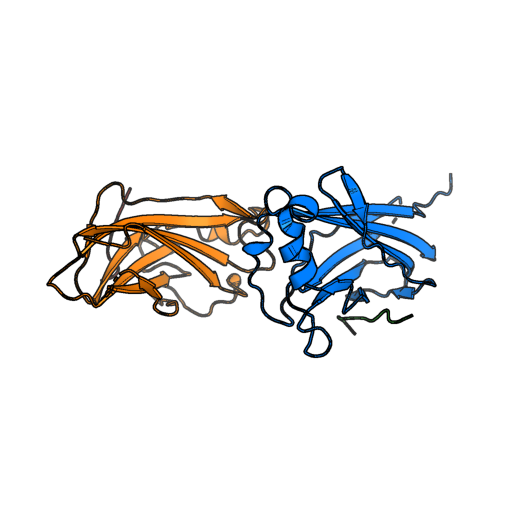 C CA . ARG A 1 103 ? 3.105 15.920 10.174 1.00 32.20 124 ARG A CA 1
ATOM 762 C C . ARG A 1 103 ? 2.016 16.273 9.157 1.00 30.78 124 ARG A C 1
ATOM 763 O O . ARG A 1 103 ? 1.797 17.438 8.842 1.00 28.53 124 ARG A O 1
ATOM 771 N N . PHE A 1 104 ? 1.353 15.242 8.634 1.00 29.40 125 PHE A N 1
ATOM 772 C CA . PHE A 1 104 ? 0.277 15.410 7.666 1.00 28.16 125 PHE A CA 1
ATOM 773 C C . PHE A 1 104 ? -1.036 15.384 8.420 1.00 29.84 125 PHE A C 1
ATOM 774 O O . PHE A 1 104 ? -1.158 14.712 9.445 1.00 33.66 125 PHE A O 1
ATOM 782 N N . VAL A 1 105 ? -2.006 16.141 7.925 1.00 31.74 126 VAL A N 1
ATOM 783 C CA . VAL A 1 105 ? -3.358 16.144 8.475 1.00 33.12 126 VAL A CA 1
ATOM 784 C C . VAL A 1 105 ? -4.201 16.106 7.211 1.00 33.12 126 VAL A C 1
ATOM 785 O O . VAL A 1 105 ? -3.675 16.320 6.110 1.00 32.86 126 VAL A O 1
ATOM 789 N N . GLN A 1 106 ? -5.487 15.822 7.361 1.00 34.28 127 GLN A N 1
ATOM 790 C CA . GLN A 1 106 ? -6.402 15.737 6.227 1.00 35.44 127 GLN A CA 1
ATOM 791 C C . GLN A 1 106 ? -6.512 16.969 5.355 1.00 35.36 127 GLN A C 1
ATOM 792 O O . GLN A 1 106 ? -6.947 18.027 5.804 1.00 37.55 127 GLN A O 1
ATOM 798 N N . GLY A 1 107 ? -6.124 16.813 4.093 1.00 35.45 128 GLY A N 1
ATOM 799 C CA . GLY A 1 107 ? -6.187 17.917 3.161 1.00 35.53 128 GLY A CA 1
ATOM 800 C C . GLY A 1 107 ? -4.902 18.716 3.082 1.00 36.29 128 GLY A C 1
ATOM 801 O O . GLY A 1 107 ? -4.826 19.685 2.326 1.00 36.29 128 GLY A O 1
ATOM 802 N N . LYS A 1 108 ? -3.891 18.322 3.857 1.00 36.38 129 LYS A N 1
ATOM 803 C CA . LYS A 1 108 ? -2.616 19.028 3.840 1.00 36.66 129 LYS A CA 1
ATOM 804 C C . LYS A 1 108 ? -1.540 18.240 3.088 1.00 36.23 129 LYS A C 1
ATOM 805 O O . LYS A 1 108 ? -1.518 17.006 3.124 1.00 34.84 129 LYS A O 1
ATOM 811 N N . ASP A 1 109 ? -0.654 18.951 2.395 1.00 34.70 130 ASP A N 1
ATOM 812 C CA . ASP A 1 109 ? 0.418 18.286 1.669 1.00 33.06 130 ASP A CA 1
ATOM 813 C C . ASP A 1 109 ? 1.797 18.802 2.055 1.00 31.79 130 ASP A C 1
ATOM 814 O O . ASP A 1 109 ? 1.923 19.820 2.735 1.00 31.83 130 ASP A O 1
ATOM 819 N N . TRP A 1 110 ? 2.818 18.049 1.653 1.00 29.34 131 TRP A N 1
ATOM 820 C CA . TRP A 1 110 ? 4.216 18.396 1.886 1.00 28.34 131 TRP A CA 1
ATOM 821 C C . TRP A 1 110 ? 4.975 17.942 0.635 1.00 28.66 131 TRP A C 1
ATOM 822 O O . TRP A 1 110 ? 4.555 17.010 -0.064 1.00 27.61 131 TRP A O 1
ATOM 833 N N . GLY A 1 111 ? 6.088 18.598 0.342 1.00 28.06 132 GLY A N 1
ATOM 834 C CA . GLY A 1 111 ? 6.848 18.228 -0.833 1.00 29.91 132 GLY A CA 1
ATOM 835 C C . GLY A 1 111 ? 7.941 19.235 -1.122 1.00 31.88 132 GLY A C 1
ATOM 836 O O . GLY A 1 111 ? 8.363 19.986 -0.233 1.00 30.01 132 GLY A O 1
ATOM 837 N N . PHE A 1 112 ? 8.386 19.252 -2.375 1.00 30.58 133 PHE A N 1
ATOM 838 C CA . PHE A 1 112 ? 9.454 20.138 -2.812 1.00 32.39 133 PHE A CA 1
ATOM 839 C C . PHE A 1 112 ? 8.966 21.149 -3.846 1.00 32.72 133 PHE A C 1
ATOM 840 O O . PHE A 1 112 ? 8.535 20.774 -4.936 1.00 32.86 133 PHE A O 1
ATOM 848 N N . LYS A 1 113 ? 9.046 22.431 -3.493 1.00 34.01 134 LYS A N 1
ATOM 849 C CA . LYS A 1 113 ? 8.626 23.519 -4.373 1.00 32.49 134 LYS A CA 1
ATOM 850 C C . LYS A 1 113 ? 9.519 23.618 -5.613 1.00 31.38 134 LYS A C 1
ATOM 851 O O . LYS A 1 113 ? 9.054 23.956 -6.707 1.00 30.30 134 LYS A O 1
ATOM 857 N N . LYS A 1 114 ? 10.802 23.323 -5.428 1.00 31.24 135 LYS A N 1
ATOM 858 C CA . LYS A 1 114 ? 11.787 23.343 -6.507 1.00 32.96 135 LYS A CA 1
ATOM 859 C C . LYS A 1 114 ? 12.417 21.953 -6.589 1.00 31.00 135 LYS A C 1
ATOM 860 O O . LYS A 1 114 ? 13.574 21.755 -6.225 1.00 31.76 135 LYS A O 1
ATOM 866 N N . PHE A 1 115 ? 11.639 20.991 -7.064 1.00 31.70 136 PHE A N 1
ATOM 867 C CA . PHE A 1 115 ? 12.101 19.610 -7.178 1.00 30.27 136 PHE A CA 1
ATOM 868 C C . PHE A 1 115 ? 13.092 19.429 -8.327 1.00 30.38 136 PHE A C 1
ATOM 869 O O . PHE A 1 115 ? 14.095 18.726 -8.191 1.00 27.20 136 PHE A O 1
ATOM 877 N N . ILE A 1 116 ? 12.803 20.061 -9.462 1.00 32.77 137 ILE A N 1
ATOM 878 C CA . ILE A 1 116 ? 13.679 19.983 -10.625 1.00 34.93 137 ILE A CA 1
ATOM 879 C C . ILE A 1 116 ? 13.385 21.094 -11.633 1.00 34.42 137 ILE A C 1
ATOM 880 O O . ILE A 1 116 ? 12.230 21.462 -11.862 1.00 32.65 137 ILE A O 1
ATOM 885 N N . ARG A 1 117 ? 14.441 21.622 -12.238 1.00 36.23 138 ARG A N 1
ATOM 886 C CA . ARG A 1 117 ? 14.292 22.690 -13.213 1.00 37.92 138 ARG A CA 1
ATOM 887 C C . ARG A 1 117 ? 13.681 22.225 -14.521 1.00 37.23 138 ARG A C 1
ATOM 888 O O . ARG A 1 117 ? 14.067 21.185 -15.059 1.00 36.75 138 ARG A O 1
ATOM 896 N N . ARG A 1 118 ? 12.735 23.010 -15.035 1.00 36.73 139 ARG A N 1
ATOM 897 C CA . ARG A 1 118 ? 12.084 22.698 -16.297 1.00 36.19 139 ARG A CA 1
ATOM 898 C C . ARG A 1 118 ? 13.067 22.622 -17.455 1.00 34.98 139 ARG A C 1
ATOM 899 O O . ARG A 1 118 ? 12.962 21.731 -18.287 1.00 33.74 139 ARG A O 1
ATOM 907 N N . ASP A 1 119 ? 14.020 23.544 -17.532 1.00 35.87 140 ASP A N 1
ATOM 908 C CA . ASP A 1 119 ? 14.947 23.491 -18.661 1.00 37.94 140 ASP A CA 1
ATOM 909 C C . ASP A 1 119 ? 15.805 22.246 -18.650 1.00 36.82 140 ASP A C 1
ATOM 910 O O . ASP A 1 119 ? 16.175 21.728 -19.708 1.00 36.49 140 ASP A O 1
ATOM 915 N N . PHE A 1 120 ? 16.111 21.756 -17.456 1.00 35.30 141 PHE A N 1
ATOM 916 C CA . PHE A 1 120 ? 16.914 20.554 -17.338 1.00 35.73 141 PHE A CA 1
ATOM 917 C C . PHE A 1 120 ? 16.104 19.356 -17.816 1.00 34.11 141 PHE A C 1
ATOM 918 O O . PHE A 1 120 ? 16.598 18.484 -18.523 1.00 33.44 141 PHE A O 1
ATOM 926 N N . LEU A 1 121 ? 14.845 19.317 -17.417 1.00 36.60 142 LEU A N 1
ATOM 927 C CA . LEU A 1 121 ? 13.974 18.227 -17.819 1.00 37.78 142 LEU A CA 1
ATOM 928 C C . LEU A 1 121 ? 13.837 18.219 -19.354 1.00 38.33 142 LEU A C 1
ATOM 929 O O . LEU A 1 121 ? 13.900 17.159 -19.995 1.00 37.22 142 LEU A O 1
ATOM 934 N N . LEU A 1 122 ? 13.668 19.402 -19.943 1.00 36.48 143 LEU A N 1
ATOM 935 C CA . LEU A 1 122 ? 13.545 19.509 -21.396 1.00 37.01 143 LEU A CA 1
ATOM 936 C C . LEU A 1 122 ? 14.851 19.181 -22.128 1.00 36.83 143 LEU A C 1
ATOM 937 O O . LEU A 1 122 ? 14.844 18.482 -23.147 1.00 34.48 143 LEU A O 1
ATOM 942 N N . ASP A 1 123 ? 15.972 19.682 -21.624 1.00 36.00 144 ASP A N 1
ATOM 943 C CA . ASP A 1 123 ? 17.244 19.401 -22.282 1.00 36.96 144 ASP A CA 1
ATOM 944 C C . ASP A 1 123 ? 17.546 17.917 -22.330 1.00 37.44 144 ASP A C 1
ATOM 945 O O . ASP A 1 123 ? 18.068 17.420 -23.335 1.00 35.67 144 ASP A O 1
ATOM 950 N N . GLU A 1 124 ? 17.196 17.207 -21.258 1.00 38.07 145 GLU A N 1
ATOM 951 C CA . GLU A 1 124 ? 17.433 15.764 -21.178 1.00 39.89 145 GLU A CA 1
ATOM 952 C C . GLU A 1 124 ? 16.187 14.965 -21.549 1.00 40.53 145 GLU A C 1
ATOM 953 O O . GLU A 1 124 ? 16.051 13.816 -21.123 1.00 39.90 145 GLU A O 1
ATOM 959 N N . ALA A 1 125 ? 15.284 15.562 -22.331 1.00 41.06 146 ALA A N 1
ATOM 960 C CA . ALA A 1 125 ? 14.036 14.892 -22.723 1.00 40.08 146 ALA A CA 1
ATOM 961 C C . ALA A 1 125 ? 14.230 13.450 -23.209 1.00 40.94 146 ALA A C 1
ATOM 962 O O . ALA A 1 125 ? 13.439 12.569 -22.878 1.00 38.12 146 ALA A O 1
ATOM 964 N N . ASN A 1 126 ? 15.280 13.206 -23.986 1.00 42.55 147 ASN A N 1
ATOM 965 C CA . ASN A 1 126 ? 15.527 11.857 -24.478 1.00 43.54 147 ASN A CA 1
ATOM 966 C C . ASN A 1 126 ? 15.586 10.873 -23.308 1.00 43.21 147 ASN A C 1
ATOM 967 O O . ASN A 1 126 ? 14.936 9.823 -23.336 1.00 43.65 147 ASN A O 1
ATOM 972 N N . GLY A 1 127 ? 16.335 11.233 -22.269 1.00 41.53 148 GLY A N 1
ATOM 973 C CA . GLY A 1 127 ? 16.469 10.370 -21.107 1.00 42.12 148 GLY A CA 1
ATOM 974 C C . GLY A 1 127 ? 15.400 10.490 -20.027 1.00 42.52 148 GLY A C 1
ATOM 975 O O . GLY A 1 127 ? 14.943 9.477 -19.496 1.00 41.61 148 GLY A O 1
ATOM 976 N N . LEU A 1 128 ? 14.986 11.713 -19.706 1.00 40.51 149 LEU A N 1
ATOM 977 C CA . LEU A 1 128 ? 13.985 11.923 -18.658 1.00 41.25 149 LEU A CA 1
ATOM 978 C C . LEU A 1 128 ? 12.523 11.991 -19.104 1.00 41.76 149 LEU A C 1
ATOM 979 O O . LEU A 1 128 ? 11.616 11.970 -18.271 1.00 41.17 149 LEU A O 1
ATOM 984 N N . LEU A 1 129 ? 12.292 12.066 -20.411 1.00 42.52 150 LEU A N 1
ATOM 985 C CA . LEU A 1 129 ? 10.932 12.132 -20.930 1.00 42.07 150 LEU A CA 1
ATOM 986 C C . LEU A 1 129 ? 10.768 11.204 -22.121 1.00 42.48 150 LEU A C 1
ATOM 987 O O . LEU A 1 129 ? 10.381 11.642 -23.201 1.00 43.70 150 LEU A O 1
ATOM 992 N N . PRO A 1 130 ? 11.067 9.903 -21.943 1.00 43.97 151 PRO A N 1
ATOM 993 C CA . PRO A 1 130 ? 10.932 8.946 -23.048 1.00 44.52 151 PRO A CA 1
ATOM 994 C C . PRO A 1 130 ? 9.505 8.959 -23.580 1.00 45.05 151 PRO A C 1
ATOM 995 O O . PRO A 1 130 ? 8.557 8.820 -22.806 1.00 45.94 151 PRO A O 1
ATOM 999 N N . ASP A 1 131 ? 9.359 9.119 -24.895 1.00 44.48 152 ASP A N 1
ATOM 1000 C CA . ASP A 1 131 ? 8.041 9.198 -25.530 1.00 44.38 152 ASP A CA 1
ATOM 1001 C C . ASP A 1 131 ? 7.271 10.367 -24.937 1.00 42.86 152 ASP A C 1
ATOM 1002 O O . ASP A 1 131 ? 6.039 10.389 -24.958 1.00 42.09 152 ASP A O 1
ATOM 1007 N N . ASP A 1 132 ? 8.009 11.327 -24.393 1.00 39.91 153 ASP A N 1
ATOM 1008 C CA . ASP A 1 132 ? 7.413 12.505 -23.783 1.00 40.20 153 ASP A CA 1
ATOM 1009 C C . ASP A 1 132 ? 6.549 12.123 -22.573 1.00 40.05 153 ASP A C 1
ATOM 1010 O O . ASP A 1 132 ? 5.506 12.719 -22.310 1.00 39.69 153 ASP A O 1
ATOM 1015 N N . LYS A 1 133 ? 7.008 11.120 -21.834 1.00 39.28 154 LYS A N 1
ATOM 1016 C CA . LYS A 1 133 ? 6.307 10.655 -20.649 1.00 37.47 154 LYS A CA 1
ATOM 1017 C C . LYS A 1 133 ? 7.175 10.896 -19.427 1.00 35.12 154 LYS A C 1
ATOM 1018 O O . LYS A 1 133 ? 8.354 10.513 -19.411 1.00 33.24 154 LYS A O 1
ATOM 1024 N N . LEU A 1 134 ? 6.600 11.538 -18.415 1.00 31.51 155 LEU A N 1
ATOM 1025 C CA . LEU A 1 134 ? 7.326 11.802 -17.176 1.00 32.10 155 LEU A CA 1
ATOM 1026 C C . LEU A 1 134 ? 6.860 10.815 -16.116 1.00 30.13 155 LEU A C 1
ATOM 1027 O O . LEU A 1 134 ? 5.698 10.821 -15.713 1.00 28.55 155 LEU A O 1
ATOM 1032 N N . THR A 1 135 ? 7.772 9.972 -15.659 1.00 30.58 156 THR A N 1
ATOM 1033 C CA . THR A 1 135 ? 7.433 8.990 -14.636 1.00 30.30 156 THR A CA 1
ATOM 1034 C C . THR A 1 135 ? 8.001 9.388 -13.284 1.00 28.57 156 THR A C 1
ATOM 1035 O O . THR A 1 135 ? 9.213 9.466 -13.104 1.00 30.30 156 THR A O 1
ATOM 1039 N N . LEU A 1 136 ? 7.115 9.634 -12.328 1.00 26.17 157 LEU A N 1
ATOM 1040 C CA . LEU A 1 136 ? 7.548 10.023 -11.005 1.00 25.95 157 LEU A CA 1
ATOM 1041 C C . LEU A 1 136 ? 7.400 8.870 -10.028 1.00 26.71 157 LEU A C 1
ATOM 1042 O O . LEU A 1 136 ? 6.476 8.056 -10.127 1.00 26.92 157 LEU A O 1
ATOM 1047 N N . PHE A 1 137 ? 8.319 8.828 -9.074 1.00 25.51 158 PHE A N 1
ATOM 1048 C CA . PHE A 1 137 ? 8.356 7.780 -8.069 1.00 29.07 158 PHE A CA 1
ATOM 1049 C C . PHE A 1 137 ? 8.297 8.410 -6.677 1.00 28.92 158 PHE A C 1
ATOM 1050 O O . PHE A 1 137 ? 9.051 9.332 -6.372 1.00 29.80 158 PHE A O 1
ATOM 1058 N N . CYS A 1 138 ? 7.386 7.937 -5.839 1.00 27.83 159 CYS A N 1
ATOM 1059 C CA . CYS A 1 138 ? 7.268 8.478 -4.487 1.00 27.59 159 CYS A CA 1
ATOM 1060 C C . CYS A 1 138 ? 7.272 7.339 -3.486 1.00 27.62 159 CYS A C 1
ATOM 1061 O O . CYS A 1 138 ? 6.342 6.523 -3.471 1.00 25.86 159 CYS A O 1
ATOM 1064 N N . GLU A 1 139 ? 8.318 7.277 -2.668 1.00 26.73 160 GLU A N 1
ATOM 1065 C CA . GLU A 1 139 ? 8.430 6.239 -1.647 1.00 29.38 160 GLU A CA 1
ATOM 1066 C C . GLU A 1 139 ? 8.175 6.887 -0.295 1.00 29.01 160 GLU A C 1
ATOM 1067 O O . GLU A 1 139 ? 8.878 7.817 0.104 1.00 25.53 160 GLU A O 1
ATOM 1073 N N . VAL A 1 140 ? 7.157 6.372 0.394 1.00 28.80 161 VAL A N 1
ATOM 1074 C CA . VAL A 1 140 ? 6.702 6.879 1.691 1.00 28.42 161 VAL A CA 1
ATOM 1075 C C . VAL A 1 140 ? 6.922 5.920 2.880 1.00 29.50 161 VAL A C 1
ATOM 1076 O O . VAL A 1 140 ? 6.814 4.691 2.753 1.00 27.63 161 VAL A O 1
ATOM 1080 N N . SER A 1 141 ? 7.240 6.493 4.033 1.00 28.91 162 SER A N 1
ATOM 1081 C CA . SER A 1 141 ? 7.463 5.714 5.243 1.00 29.70 162 SER A CA 1
ATOM 1082 C C . SER A 1 141 ? 6.542 6.270 6.310 1.00 28.17 162 SER A C 1
ATOM 1083 O O . SER A 1 141 ? 6.780 7.357 6.845 1.00 26.89 162 SER A O 1
ATOM 1086 N N . VAL A 1 142 ? 5.484 5.523 6.599 1.00 27.07 163 VAL A N 1
ATOM 1087 C CA . VAL A 1 142 ? 4.494 5.928 7.585 1.00 30.99 163 VAL A CA 1
ATOM 1088 C C . VAL A 1 142 ? 4.918 5.473 8.967 1.00 34.05 163 VAL A C 1
ATOM 1089 O O . VAL A 1 142 ? 4.977 4.274 9.263 1.00 32.73 163 VAL A O 1
ATOM 1093 N N . VAL A 1 143 ? 5.223 6.440 9.820 1.00 38.93 164 VAL A N 1
ATOM 1094 C CA . VAL A 1 143 ? 5.693 6.111 11.158 1.00 44.42 164 VAL A CA 1
ATOM 1095 C C . VAL A 1 143 ? 4.644 6.256 12.242 1.00 47.89 164 VAL A C 1
ATOM 1096 O O . VAL A 1 143 ? 4.903 5.897 13.400 1.00 48.28 164 VAL A O 1
ATOM 1100 N N . GLN A 1 144 ? 3.473 6.790 11.902 1.00 53.85 165 GLN A N 1
ATOM 1101 C CA . GLN A 1 144 ? 2.451 6.979 12.928 1.00 54.85 165 GLN A CA 1
ATOM 1102 C C . GLN A 1 144 ? 1.156 7.222 12.194 1.00 55.15 165 GLN A C 1
ATOM 1103 O O . GLN A 1 144 ? 1.056 8.112 11.316 1.00 57.46 165 GLN A O 1
ATOM 1109 N N . ASP A 1 145 ? 0.147 6.497 12.655 1.00 54.96 166 ASP A N 1
ATOM 1110 C CA . ASP A 1 145 ? -1.180 6.538 12.092 1.00 55.33 166 ASP A CA 1
ATOM 1111 C C . ASP A 1 145 ? -2.309 7.294 12.771 1.00 55.69 166 ASP A C 1
ATOM 1112 O O . ASP A 1 145 ? -3.450 6.801 12.592 1.00 60.96 166 ASP A O 1
ATOM 1118 N N . PRO B 2 5 ? 16.789 20.187 4.296 1.00 68.25 1360 PRO C N 1
ATOM 1119 C CA . PRO B 2 5 ? 15.584 20.979 4.620 1.00 67.55 1360 PRO C CA 1
ATOM 1120 C C . PRO B 2 5 ? 14.741 21.351 3.398 1.00 66.75 1360 PRO C C 1
ATOM 1121 O O . PRO B 2 5 ? 14.619 20.581 2.444 1.00 67.31 1360 PRO C O 1
ATOM 1125 N N . ASP B 2 6 ? 14.171 22.551 3.450 1.00 65.35 1361 ASP C N 1
ATOM 1126 C CA . ASP B 2 6 ? 13.313 23.096 2.405 1.00 62.39 1361 ASP C CA 1
ATOM 1127 C C . ASP B 2 6 ? 12.263 22.178 1.799 1.00 58.60 1361 ASP C C 1
ATOM 1128 O O . ASP B 2 6 ? 12.238 21.877 0.598 1.00 57.23 1361 ASP C O 1
ATOM 1133 N N . VAL B 2 7 ? 11.392 21.743 2.695 1.00 53.46 1362 VAL C N 1
ATOM 1134 C CA . VAL B 2 7 ? 10.245 20.930 2.377 1.00 48.32 1362 VAL C CA 1
ATOM 1135 C C . VAL B 2 7 ? 9.164 21.937 2.722 1.00 44.39 1362 VAL C C 1
ATOM 1136 O O . VAL B 2 7 ? 9.240 22.596 3.755 1.00 44.87 1362 VAL C O 1
ATOM 1140 N N . SER B 2 8 ? 8.172 22.084 1.864 1.00 42.73 1363 SER C N 1
ATOM 1141 C CA . SER B 2 8 ? 7.119 23.041 2.142 1.00 40.42 1363 SER C CA 1
ATOM 1142 C C . SER B 2 8 ? 5.763 22.479 1.739 1.00 41.77 1363 SER C C 1
ATOM 1143 O O . SER B 2 8 ? 5.682 21.403 1.142 1.00 41.30 1363 SER C O 1
ATOM 1146 N N . SER B 2 9 ? 4.707 23.212 2.075 1.00 41.74 1364 SER C N 1
ATOM 1147 C CA . SER B 2 9 ? 3.344 22.805 1.761 1.00 43.79 1364 SER C CA 1
ATOM 1148 C C . SER B 2 9 ? 2.738 23.746 0.718 1.00 45.46 1364 SER C C 1
ATOM 1149 O O . SER B 2 9 ? 3.060 24.932 0.688 1.00 46.02 1364 SER C O 1
ATOM 1152 N N . SER B 2 10 ? 1.876 23.220 -0.146 1.00 45.26 1365 SER C N 1
ATOM 1153 C CA . SER B 2 10 ? 1.236 24.055 -1.151 1.00 48.59 1365 SER C CA 1
ATOM 1154 C C . SER B 2 10 ? -0.249 24.195 -0.819 1.00 50.10 1365 SER C C 1
ATOM 1155 O O . SER B 2 10 ? -0.992 24.896 -1.510 1.00 50.25 1365 SER C O 1
ATOM 1158 N N . THR B 2 11 ? -0.673 23.508 0.239 1.00 52.09 1366 THR C N 1
ATOM 1159 C CA . THR B 2 11 ? -2.061 23.549 0.693 1.00 53.37 1366 THR C CA 1
ATOM 1160 C C . THR B 2 11 ? -2.149 24.548 1.833 1.00 55.04 1366 THR C C 1
ATOM 1161 O O . THR B 2 11 ? -3.016 25.419 1.847 1.00 54.18 1366 THR C O 1
ATOM 1165 N N . HIS B 2 12 ? -1.237 24.401 2.789 1.00 58.22 1367 HIS C N 1
ATOM 1166 C CA . HIS B 2 12 ? -1.170 25.276 3.951 1.00 60.93 1367 HIS C CA 1
ATOM 1167 C C . HIS B 2 12 ? -0.070 26.309 3.735 1.00 62.29 1367 HIS C C 1
ATOM 1168 O O . HIS B 2 12 ? 1.112 25.907 3.683 1.00 63.41 1367 HIS C O 1
ATOM 1170 N N . SER C 1 5 ? 6.440 27.389 -53.359 1.00 57.76 26 SER B N 1
ATOM 1171 C CA . SER C 1 5 ? 5.516 28.503 -52.985 1.00 57.33 26 SER B CA 1
ATOM 1172 C C . SER C 1 5 ? 5.522 28.834 -51.484 1.00 54.91 26 SER B C 1
ATOM 1173 O O . SER C 1 5 ? 5.574 30.004 -51.106 1.00 56.94 26 SER B O 1
ATOM 1176 N N . GLY C 1 6 ? 5.478 27.814 -50.632 1.00 51.62 27 GLY B N 1
ATOM 1177 C CA . GLY C 1 6 ? 5.491 28.051 -49.194 1.00 45.21 27 GLY B CA 1
ATOM 1178 C C . GLY C 1 6 ? 4.134 28.256 -48.537 1.00 40.03 27 GLY B C 1
ATOM 1179 O O . GLY C 1 6 ? 3.601 29.364 -48.541 1.00 37.99 27 GLY B O 1
ATOM 1180 N N . LYS C 1 7 ? 3.566 27.200 -47.965 1.00 36.40 28 LYS B N 1
ATOM 1181 C CA . LYS C 1 7 ? 2.270 27.327 -47.297 1.00 33.99 28 LYS B CA 1
ATOM 1182 C C . LYS C 1 7 ? 2.156 26.456 -46.055 1.00 31.42 28 LYS B C 1
ATOM 1183 O O . LYS C 1 7 ? 2.748 25.377 -45.992 1.00 29.75 28 LYS B O 1
ATOM 1189 N N . VAL C 1 8 ? 1.400 26.926 -45.064 1.00 29.63 29 VAL B N 1
ATOM 1190 C CA . VAL C 1 8 ? 1.179 26.118 -43.872 1.00 28.47 29 VAL B CA 1
ATOM 1191 C C . VAL C 1 8 ? 0.010 25.247 -44.311 1.00 28.96 29 VAL B C 1
ATOM 1192 O O . VAL C 1 8 ? -1.101 25.730 -44.550 1.00 31.70 29 VAL B O 1
ATOM 1196 N N . VAL C 1 9 ? 0.273 23.959 -44.453 1.00 25.56 30 VAL B N 1
ATOM 1197 C CA . VAL C 1 9 ? -0.741 23.054 -44.946 1.00 28.09 30 VAL B CA 1
ATOM 1198 C C . VAL C 1 9 ? -1.579 22.396 -43.859 1.00 26.89 30 VAL B C 1
ATOM 1199 O O . VAL C 1 9 ? -2.640 21.828 -44.138 1.00 25.84 30 VAL B O 1
ATOM 1203 N N . LYS C 1 10 ? -1.092 22.463 -42.626 1.00 26.69 31 LYS B N 1
ATOM 1204 C CA . LYS C 1 10 ? -1.831 21.933 -41.501 1.00 25.93 31 LYS B CA 1
ATOM 1205 C C . LYS C 1 10 ? -1.352 22.480 -40.172 1.00 25.76 31 LYS B C 1
ATOM 1206 O O . LYS C 1 10 ? -0.230 22.984 -40.041 1.00 25.35 31 LYS B O 1
ATOM 1212 N N . PHE C 1 11 ? -2.235 22.433 -39.189 1.00 23.51 32 PHE B N 1
ATOM 1213 C CA . PHE C 1 11 ? -1.875 22.884 -37.864 1.00 24.42 32 PHE B CA 1
ATOM 1214 C C . PHE C 1 11 ? -2.854 22.312 -36.872 1.00 25.24 32 PHE B C 1
ATOM 1215 O O . PHE C 1 11 ? -3.961 21.910 -37.232 1.00 23.45 32 PHE B O 1
ATOM 1223 N N . SER C 1 12 ? -2.421 22.237 -35.620 1.00 27.33 33 SER B N 1
ATOM 1224 C CA . SER C 1 12 ? -3.249 21.698 -34.559 1.00 27.98 33 SER B CA 1
ATOM 1225 C C . SER C 1 12 ? -3.302 22.704 -33.421 1.00 28.23 33 SER B C 1
ATOM 1226 O O . SER C 1 12 ? -2.273 23.241 -32.998 1.00 26.88 33 SER B O 1
ATOM 1229 N N . TYR C 1 13 ? -4.514 22.944 -32.934 1.00 26.23 34 TYR B N 1
ATOM 1230 C CA . TYR C 1 13 ? -4.761 23.880 -31.855 1.00 27.30 34 TYR B CA 1
ATOM 1231 C C . TYR C 1 13 ? -5.354 23.136 -30.660 1.00 28.49 34 TYR B C 1
ATOM 1232 O O . TYR C 1 13 ? -6.333 22.390 -30.789 1.00 27.04 34 TYR B O 1
ATOM 1241 N N . MET C 1 14 ? -4.736 23.332 -29.502 1.00 27.91 35 MET B N 1
ATOM 1242 C CA . MET C 1 14 ? -5.175 22.702 -28.267 1.00 29.20 35 MET B CA 1
ATOM 1243 C C . MET C 1 14 ? -5.808 23.764 -27.385 1.00 28.81 35 MET B C 1
ATOM 1244 O O . MET C 1 14 ? -5.214 24.812 -27.141 1.00 28.09 35 MET B O 1
ATOM 1249 N N . TRP C 1 15 ? -7.018 23.488 -26.913 1.00 28.67 36 TRP B N 1
ATOM 1250 C CA . TRP C 1 15 ? -7.745 24.442 -26.091 1.00 30.25 36 TRP B CA 1
ATOM 1251 C C . TRP C 1 15 ? -8.303 23.827 -24.818 1.00 30.40 36 TRP B C 1
ATOM 1252 O O . TRP C 1 15 ? -9.132 22.916 -24.875 1.00 30.73 36 TRP B O 1
ATOM 1263 N N . THR C 1 16 ? -7.847 24.329 -23.673 1.00 32.37 37 THR B N 1
ATOM 1264 C CA . THR C 1 16 ? -8.322 23.836 -22.387 1.00 34.08 37 THR B CA 1
ATOM 1265 C C . THR C 1 16 ? -9.279 24.815 -21.724 1.00 36.14 37 THR B C 1
ATOM 1266 O O . THR C 1 16 ? -9.006 26.020 -21.645 1.00 35.59 37 THR B O 1
ATOM 1270 N N . ILE C 1 17 ? -10.402 24.279 -21.256 1.00 35.21 38 ILE B N 1
ATOM 1271 C CA . ILE C 1 17 ? -11.413 25.048 -20.544 1.00 35.50 38 ILE B CA 1
ATOM 1272 C C . ILE C 1 17 ? -11.374 24.501 -19.119 1.00 35.44 38 ILE B C 1
ATOM 1273 O O . ILE C 1 17 ? -11.639 23.318 -18.900 1.00 33.34 38 ILE B O 1
ATOM 1278 N N . ASN C 1 18 ? -11.023 25.346 -18.154 1.00 36.43 39 ASN B N 1
ATOM 1279 C CA . ASN C 1 18 ? -10.943 24.903 -16.766 1.00 37.83 39 ASN B CA 1
ATOM 1280 C C . ASN C 1 18 ? -12.294 24.940 -16.066 1.00 36.45 39 ASN B C 1
ATOM 1281 O O . ASN C 1 18 ? -13.186 25.672 -16.484 1.00 36.30 39 ASN B O 1
ATOM 1286 N N . ASN C 1 19 ? -12.444 24.137 -15.013 1.00 35.76 40 ASN B N 1
ATOM 1287 C CA . ASN C 1 19 ? -13.703 24.092 -14.258 1.00 37.32 40 ASN B CA 1
ATOM 1288 C C . ASN C 1 19 ? -14.861 24.071 -15.244 1.00 36.77 40 ASN B C 1
ATOM 1289 O O . ASN C 1 19 ? -15.780 24.883 -15.173 1.00 35.17 40 ASN B O 1
ATOM 1294 N N . PHE C 1 20 ? -14.794 23.126 -16.171 1.00 37.37 41 PHE B N 1
ATOM 1295 C CA . PHE C 1 20 ? -15.795 22.999 -17.210 1.00 36.81 41 PHE B CA 1
ATOM 1296 C C . PHE C 1 20 ? -17.221 22.820 -16.718 1.00 39.48 41 PHE B C 1
ATOM 1297 O O . PHE C 1 20 ? -18.144 23.466 -17.227 1.00 38.11 41 PHE B O 1
ATOM 1305 N N . SER C 1 21 ? -17.404 21.932 -15.743 1.00 41.44 42 SER B N 1
ATOM 1306 C CA . SER C 1 21 ? -18.732 21.671 -15.205 1.00 44.21 42 SER B CA 1
ATOM 1307 C C . SER C 1 21 ? -19.342 22.912 -14.553 1.00 43.54 42 SER B C 1
ATOM 1308 O O . SER C 1 21 ? -20.539 22.949 -14.275 1.00 44.55 42 SER B O 1
ATOM 1311 N N . PHE C 1 22 ? -18.522 23.937 -14.340 1.00 44.57 43 PHE B N 1
ATOM 1312 C CA . PHE C 1 22 ? -18.994 25.179 -13.727 1.00 45.88 43 PHE B CA 1
ATOM 1313 C C . PHE C 1 22 ? -19.313 26.277 -14.743 1.00 45.93 43 PHE B C 1
ATOM 1314 O O . PHE C 1 22 ? -19.732 27.362 -14.358 1.00 44.16 43 PHE B O 1
ATOM 1322 N N . CYS C 1 23 ? -19.103 26.006 -16.031 1.00 47.17 44 CYS B N 1
ATOM 1323 C CA . CYS C 1 23 ? -19.385 27.004 -17.065 1.00 48.62 44 CYS B CA 1
ATOM 1324 C C . CYS C 1 23 ? -20.812 27.520 -16.945 1.00 48.62 44 CYS B C 1
ATOM 1325 O O . CYS C 1 23 ? -21.758 26.738 -16.938 1.00 48.13 44 CYS B O 1
ATOM 1328 N N . ARG C 1 24 ? -20.955 28.842 -16.863 1.00 49.55 45 ARG B N 1
ATOM 1329 C CA . ARG C 1 24 ? -22.262 29.471 -16.719 1.00 51.43 45 ARG B CA 1
ATOM 1330 C C . ARG C 1 24 ? -23.106 29.545 -17.992 1.00 51.33 45 ARG B C 1
ATOM 1331 O O . ARG C 1 24 ? -24.325 29.722 -17.918 1.00 50.82 45 ARG B O 1
ATOM 1339 N N . GLU C 1 25 ? -22.474 29.401 -19.155 1.00 50.93 46 GLU B N 1
ATOM 1340 C CA . GLU C 1 25 ? -23.209 29.452 -20.418 1.00 50.87 46 GLU B CA 1
ATOM 1341 C C . GLU C 1 25 ? -24.379 28.474 -20.389 1.00 51.66 46 GLU B C 1
ATOM 1342 O O . GLU C 1 25 ? -24.217 27.305 -20.036 1.00 52.90 46 GLU B O 1
ATOM 1348 N N . GLU C 1 26 ? -25.557 28.957 -20.759 1.00 51.07 47 GLU B N 1
ATOM 1349 C CA . GLU C 1 26 ? -26.745 28.117 -20.785 1.00 51.36 47 GLU B CA 1
ATOM 1350 C C . GLU C 1 26 ? -26.965 27.673 -22.238 1.00 50.11 47 GLU B C 1
ATOM 1351 O O . GLU C 1 26 ? -26.227 28.099 -23.127 1.00 48.37 47 GLU B O 1
ATOM 1357 N N . MET C 1 27 ? -27.955 26.814 -22.478 1.00 50.02 48 MET B N 1
ATOM 1358 C CA . MET C 1 27 ? -28.242 26.332 -23.832 1.00 50.59 48 MET B CA 1
ATOM 1359 C C . MET C 1 27 ? -28.195 27.460 -24.854 1.00 51.06 48 MET B C 1
ATOM 1360 O O . MET C 1 27 ? -28.717 28.548 -24.616 1.00 50.93 48 MET B O 1
ATOM 1365 N N . GLY C 1 28 ? -27.570 27.204 -25.997 1.00 50.43 49 GLY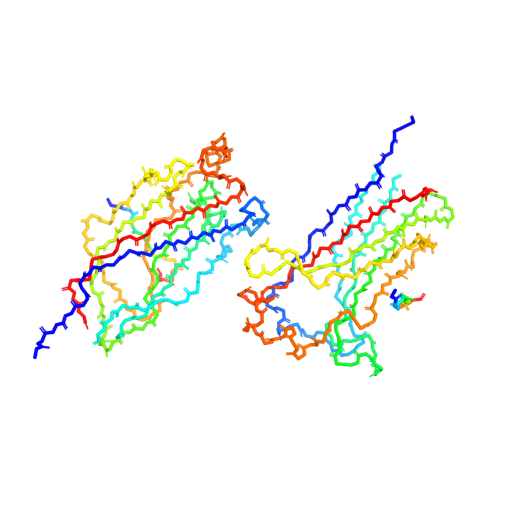 B N 1
ATOM 1366 C CA . GLY C 1 28 ? -27.505 28.228 -27.021 1.00 48.95 49 GLY B CA 1
ATOM 1367 C C . GLY C 1 28 ? -26.427 29.268 -26.809 1.00 48.64 49 GLY B C 1
ATOM 1368 O O . GLY C 1 28 ? -26.085 29.992 -27.741 1.00 49.31 49 GLY B O 1
ATOM 1369 N N . GLU C 1 29 ? -25.903 29.369 -25.590 1.00 47.98 50 GLU B N 1
ATOM 1370 C CA . GLU C 1 29 ? -24.834 30.325 -25.316 1.00 47.75 50 GLU B CA 1
ATOM 1371 C C . GLU C 1 29 ? -23.521 29.685 -25.740 1.00 46.33 50 GLU B C 1
ATOM 1372 O O . GLU C 1 29 ? -23.390 28.462 -25.737 1.00 46.89 50 GLU B O 1
ATOM 1378 N N . VAL C 1 30 ? -22.543 30.510 -26.084 1.00 44.92 51 VAL B N 1
ATOM 1379 C CA . VAL C 1 30 ? -21.278 29.988 -26.569 1.00 44.16 51 VAL B CA 1
ATOM 1380 C C . VAL C 1 30 ? -20.048 30.503 -25.845 1.00 42.11 51 VAL B C 1
ATOM 1381 O O . VAL C 1 30 ? -20.034 31.616 -25.333 1.00 41.88 51 VAL B O 1
ATOM 1385 N N . ILE C 1 31 ? -19.021 29.665 -25.803 1.00 40.95 52 ILE B N 1
ATOM 1386 C CA . ILE C 1 31 ? -17.746 30.020 -25.203 1.00 41.26 52 ILE B CA 1
ATOM 1387 C C . ILE C 1 31 ? -16.790 30.078 -26.392 1.00 40.18 52 ILE B C 1
ATOM 1388 O O . ILE C 1 31 ? -16.721 29.131 -27.169 1.00 39.08 52 ILE B O 1
ATOM 1393 N N . LYS C 1 32 ? -16.066 31.174 -26.563 1.00 39.66 53 LYS B N 1
ATOM 1394 C CA . LYS C 1 32 ? -15.148 31.225 -27.688 1.00 38.91 53 LYS B CA 1
ATOM 1395 C C . LYS C 1 32 ? -13.716 31.237 -27.193 1.00 36.79 53 LYS B C 1
ATOM 1396 O O . LYS C 1 32 ? -13.429 31.675 -26.083 1.00 36.57 53 LYS B O 1
ATOM 1402 N N . SER C 1 33 ? -12.814 30.725 -28.012 1.00 33.69 54 SER B N 1
ATOM 1403 C CA . SER C 1 33 ? -11.428 30.700 -27.625 1.00 31.84 54 SER B CA 1
ATOM 1404 C C . SER C 1 33 ? -10.764 31.925 -28.207 1.00 31.54 54 SER B C 1
ATOM 1405 O O . SER C 1 33 ? -11.389 32.704 -28.930 1.00 30.37 54 SER B O 1
ATOM 1408 N N . SER C 1 34 ? -9.498 32.104 -27.867 1.00 30.95 55 SER B N 1
ATOM 1409 C CA . SER C 1 34 ? -8.727 33.215 -28.382 1.00 34.14 55 SER B CA 1
ATOM 1410 C C . SER C 1 34 ? -8.515 32.884 -29.858 1.00 35.03 55 SER B C 1
ATOM 1411 O O 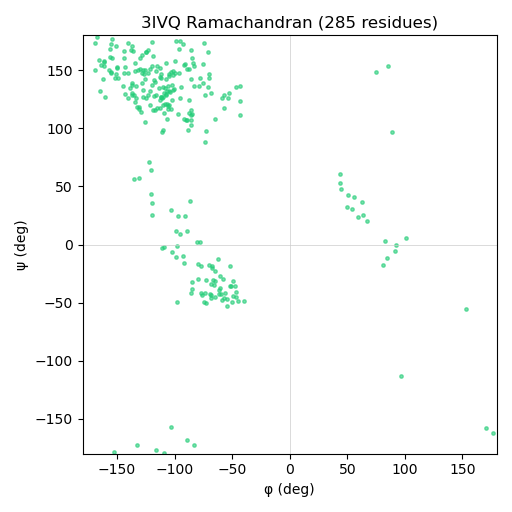. SER C 1 34 ? -8.332 31.722 -30.215 1.00 35.64 55 SER B O 1
ATOM 1414 N N . THR C 1 35 ? -8.543 33.881 -30.729 1.00 35.72 56 THR B N 1
ATOM 1415 C CA . THR C 1 35 ? -8.337 33.579 -32.134 1.00 35.60 56 THR B CA 1
ATOM 1416 C C . THR C 1 35 ? -6.883 33.163 -32.362 1.00 36.25 56 THR B C 1
ATOM 1417 O O . THR C 1 35 ? -5.971 33.633 -31.679 1.00 36.45 56 THR B O 1
ATOM 1421 N N . PHE C 1 36 ? -6.677 32.262 -33.312 1.00 34.84 57 PHE B N 1
ATOM 1422 C CA . PHE C 1 36 ? -5.340 31.803 -33.638 1.00 36.14 57 PHE B CA 1
ATOM 1423 C C . PHE C 1 36 ? -5.169 31.867 -35.156 1.00 38.23 57 PHE B C 1
ATOM 1424 O O . PHE C 1 36 ? -6.142 31.739 -35.906 1.00 36.84 57 PHE B O 1
ATOM 1432 N N . SER C 1 37 ? -3.932 32.084 -35.598 1.00 41.39 58 SER B N 1
ATOM 1433 C CA . SER C 1 37 ? -3.632 32.205 -37.020 1.00 42.48 58 SER B CA 1
ATOM 1434 C C . SER C 1 37 ? -2.646 31.158 -37.506 1.00 43.33 58 SER B C 1
ATOM 1435 O O . SER C 1 37 ? -2.067 30.404 -36.717 1.00 40.81 58 SER B O 1
ATOM 1438 N N . SER C 1 38 ? -2.445 31.154 -38.820 1.00 44.09 59 SER B N 1
ATOM 1439 C CA . SER C 1 38 ? -1.542 30.223 -39.489 1.00 44.25 59 SER B CA 1
ATOM 1440 C C . SER C 1 38 ? -1.297 30.728 -40.907 1.00 43.49 59 SER B C 1
ATOM 1441 O O . SER C 1 38 ? -2.101 31.496 -41.452 1.00 42.74 59 SER B O 1
ATOM 1444 N N . GLY C 1 39 ? -0.198 30.291 -41.508 1.00 41.18 60 GLY B N 1
ATOM 1445 C CA . GLY C 1 39 ? 0.099 30.697 -42.871 1.00 41.89 60 GLY B CA 1
ATOM 1446 C C . GLY C 1 39 ? 1.054 31.859 -43.001 1.00 41.83 60 GLY B C 1
ATOM 1447 O O . GLY C 1 39 ? 1.618 32.302 -42.004 1.00 39.87 60 GLY B O 1
ATOM 1448 N N . LYS C 1 43 ? -2.231 35.208 -44.904 1.00 41.14 64 LYS B N 1
ATOM 1449 C CA . LYS C 1 43 ? -2.282 35.027 -43.457 1.00 42.86 64 LYS B CA 1
ATOM 1450 C C . LYS C 1 43 ? -3.738 34.839 -43.001 1.00 43.12 64 LYS B C 1
ATOM 1451 O O . LYS C 1 43 ? -4.577 35.717 -43.196 1.00 46.03 64 LYS B O 1
ATOM 1457 N N . LEU C 1 44 ? -4.034 33.682 -42.406 1.00 44.20 65 LEU B N 1
ATOM 1458 C CA . LEU C 1 44 ? -5.393 33.341 -41.941 1.00 42.92 65 LEU B CA 1
ATOM 1459 C C . LEU C 1 44 ? -5.617 33.543 -40.434 1.00 41.98 65 LEU B C 1
ATOM 1460 O O . LEU C 1 44 ? -4.667 33.533 -39.657 1.00 42.92 65 LEU B O 1
ATOM 1465 N N . LYS C 1 45 ? -6.876 33.704 -40.024 1.00 41.21 66 LYS B N 1
ATOM 1466 C CA . LYS C 1 45 ? -7.206 33.887 -38.604 1.00 40.56 66 LYS B CA 1
ATOM 1467 C C . LYS C 1 45 ? -8.436 33.045 -38.228 1.00 38.07 66 LYS B C 1
ATOM 1468 O O . LYS C 1 45 ? -9.459 33.094 -38.905 1.00 35.50 66 LYS B O 1
ATOM 1474 N N . TRP C 1 46 ? -8.325 32.276 -37.143 1.00 37.70 67 TRP B N 1
ATOM 1475 C CA . TRP C 1 46 ? -9.411 31.398 -36.686 1.00 35.98 67 TRP B CA 1
ATOM 1476 C C . TRP C 1 46 ? -9.661 31.408 -35.176 1.00 34.67 67 TRP B C 1
ATOM 1477 O O . TRP C 1 46 ? -8.867 31.928 -34.396 1.00 35.06 67 TRP B O 1
ATOM 1488 N N . CYS C 1 47 ? -10.758 30.770 -34.783 1.00 35.16 68 CYS B N 1
ATOM 1489 C CA . CYS C 1 47 ? -11.120 30.613 -33.374 1.00 35.88 68 CYS B CA 1
ATOM 1490 C C . CYS C 1 47 ? -12.173 29.513 -33.254 1.00 35.08 68 CYS B C 1
ATOM 1491 O O . CYS C 1 47 ? -12.904 29.212 -34.208 1.00 33.75 68 CYS B O 1
ATOM 1494 N N . LEU C 1 48 ? -12.230 28.891 -32.085 1.00 34.51 69 LEU B N 1
ATOM 1495 C CA . LEU C 1 48 ? -13.210 27.841 -31.857 1.00 34.01 69 LEU B CA 1
ATOM 1496 C C . LEU C 1 48 ? -14.371 28.381 -31.046 1.00 34.28 69 LEU B C 1
ATOM 1497 O O . LEU C 1 48 ? -14.216 29.287 -30.234 1.00 31.84 69 LEU B O 1
ATOM 1502 N N . ARG C 1 49 ? -15.547 27.826 -31.277 1.00 37.24 70 ARG B N 1
ATOM 1503 C CA . ARG C 1 49 ? -16.726 28.213 -30.525 1.00 37.61 70 ARG B CA 1
ATOM 1504 C C . ARG C 1 49 ? -17.303 26.934 -30.013 1.00 36.16 70 ARG B C 1
ATOM 1505 O O . ARG C 1 49 ? -17.344 25.936 -30.730 1.00 32.76 70 ARG B O 1
ATOM 1513 N N . VAL C 1 50 ? -17.752 26.980 -28.768 1.00 36.14 71 VAL B N 1
ATOM 1514 C CA . VAL C 1 50 ? -18.339 25.815 -28.148 1.00 37.85 71 VAL B CA 1
ATOM 1515 C C . VAL C 1 50 ? -19.592 26.187 -27.362 1.00 36.69 71 VAL B C 1
ATOM 1516 O O . VAL C 1 50 ? -19.640 27.234 -26.705 1.00 34.74 71 VAL B O 1
ATOM 1520 N N . ASN C 1 51 ? -20.612 25.338 -27.475 1.00 35.30 72 ASN B N 1
ATOM 1521 C CA . ASN C 1 51 ? -21.868 25.508 -26.745 1.00 34.52 72 ASN B CA 1
ATOM 1522 C C . ASN C 1 51 ? -21.838 24.369 -25.743 1.00 33.03 72 ASN B C 1
ATOM 1523 O O . ASN C 1 51 ? -22.147 23.214 -26.070 1.00 29.12 72 ASN B O 1
ATOM 1528 N N . PRO C 1 52 ? -21.426 24.679 -24.507 1.00 33.40 73 PRO B N 1
ATOM 1529 C CA . PRO C 1 52 ? -21.337 23.672 -23.452 1.00 35.00 73 PRO B CA 1
ATOM 1530 C C . PRO C 1 52 ? -22.641 22.951 -23.158 1.00 36.77 73 PRO B C 1
ATOM 1531 O O . PRO C 1 52 ? -22.643 21.784 -22.765 1.00 34.31 73 PRO B O 1
ATOM 1535 N N . LYS C 1 53 ? -23.754 23.635 -23.367 1.00 39.50 74 LYS B N 1
ATOM 1536 C CA . LYS C 1 53 ? -25.037 23.009 -23.127 1.00 43.18 74 LYS B CA 1
ATOM 1537 C C . LYS C 1 53 ? -25.830 23.001 -24.409 1.00 44.68 74 LYS B C 1
ATOM 1538 O O . LYS C 1 53 ? -27.015 23.307 -24.417 1.00 44.71 74 LYS B O 1
ATOM 1544 N N . GLY C 1 54 ? -25.156 22.659 -25.501 1.00 45.96 75 GLY B N 1
ATOM 1545 C CA . GLY C 1 54 ? -25.820 22.603 -26.787 1.00 46.63 75 GLY B CA 1
ATOM 1546 C C . GLY C 1 54 ? -26.111 23.958 -27.402 1.00 47.10 75 GLY B C 1
ATOM 1547 O O . GLY C 1 54 ? -26.349 24.949 -26.708 1.00 45.06 75 GLY B O 1
ATOM 1548 N N . LEU C 1 55 ? -26.082 23.983 -28.730 1.00 48.99 76 LEU B N 1
ATOM 1549 C CA . LEU C 1 55 ? -26.346 25.185 -29.515 1.00 49.44 76 LEU B CA 1
ATOM 1550 C C . LEU C 1 55 ? -27.830 25.537 -29.476 1.00 49.43 76 LEU B C 1
ATOM 1551 O O . LEU C 1 55 ? -28.209 26.707 -29.557 1.00 48.50 76 LEU B O 1
ATOM 1556 N N . ASP C 1 56 ? -28.661 24.507 -29.355 1.00 51.51 77 ASP B N 1
ATOM 1557 C CA . ASP C 1 56 ? -30.105 24.683 -29.317 1.00 53.30 77 ASP B CA 1
ATOM 1558 C C . ASP C 1 56 ? -30.854 23.428 -28.870 1.00 53.82 77 ASP B C 1
ATOM 1559 O O . ASP C 1 56 ? -30.258 22.378 -28.607 1.00 52.81 77 ASP B O 1
ATOM 1564 N N . GLU C 1 57 ? -32.174 23.566 -28.802 1.00 54.05 78 GLU B N 1
ATOM 1565 C CA . GLU C 1 57 ? -33.097 22.509 -28.400 1.00 53.42 78 GLU B CA 1
ATOM 1566 C C . GLU C 1 57 ? -32.751 21.111 -28.937 1.00 53.70 78 GLU B C 1
ATOM 1567 O O . GLU C 1 57 ? -32.738 20.130 -28.186 1.00 53.69 78 GLU B O 1
ATOM 1573 N N . GLU C 1 58 ? -32.480 21.016 -30.236 1.00 52.71 79 GLU B N 1
ATOM 1574 C CA . GLU C 1 58 ? -32.152 19.729 -30.843 1.00 51.22 79 GLU B CA 1
ATOM 1575 C C . GLU C 1 58 ? -30.889 19.133 -30.233 1.00 51.01 79 GLU B C 1
ATOM 1576 O O . GLU C 1 58 ? -30.800 17.923 -30.005 1.00 50.36 79 GLU B O 1
ATOM 1582 N N . SER C 1 59 ? -29.913 19.995 -29.971 1.00 49.04 80 SER B N 1
ATOM 1583 C CA . SER C 1 59 ? -28.637 19.561 -29.414 1.00 47.96 80 SER B CA 1
ATOM 1584 C C . SER C 1 59 ? -28.479 19.846 -27.926 1.00 47.59 80 SER B C 1
ATOM 1585 O O . SER C 1 59 ? -27.355 20.030 -27.449 1.00 47.20 80 SER B O 1
ATOM 1588 N N . LYS C 1 60 ? -29.590 19.859 -27.191 1.00 46.06 81 LYS B N 1
ATOM 1589 C CA . LYS C 1 60 ? -29.542 20.156 -25.762 1.00 44.45 81 LYS B CA 1
ATOM 1590 C C . LYS C 1 60 ? -28.798 19.160 -24.865 1.00 40.84 81 LYS B C 1
ATOM 1591 O O . LYS C 1 60 ? -28.357 19.526 -23.782 1.00 38.10 81 LYS B O 1
ATOM 1597 N N . ASP C 1 61 ? -28.650 17.914 -25.297 1.00 39.55 82 ASP B N 1
ATOM 1598 C CA . ASP C 1 61 ? -27.949 16.931 -24.472 1.00 39.99 82 ASP B CA 1
ATOM 1599 C C . ASP C 1 61 ? -26.501 16.759 -24.924 1.00 37.39 82 ASP B C 1
ATOM 1600 O O . ASP C 1 61 ? -25.808 15.844 -24.482 1.00 37.48 82 ASP B O 1
ATOM 1605 N N . TYR C 1 62 ? -26.052 17.656 -25.789 1.00 35.89 83 TYR B N 1
ATOM 1606 C CA . TYR C 1 62 ? -24.717 17.577 -26.353 1.00 35.28 83 TYR B CA 1
ATOM 1607 C C . TYR C 1 62 ? -23.908 18.857 -26.238 1.00 35.55 83 TYR B C 1
ATOM 1608 O O . TYR C 1 62 ? -24.442 19.948 -26.016 1.00 32.70 83 TYR B O 1
ATOM 1617 N N . LEU C 1 63 ? -22.600 18.697 -26.413 1.00 34.48 84 LEU B N 1
ATOM 1618 C CA . LEU C 1 63 ? -21.689 19.822 -26.435 1.00 33.99 84 LEU B CA 1
ATOM 1619 C C . LEU C 1 63 ? -21.606 20.102 -27.943 1.00 30.92 84 LEU B C 1
ATOM 1620 O O . LEU C 1 63 ? -21.523 19.162 -28.724 1.00 28.30 84 LEU B O 1
ATOM 1625 N N . SER C 1 64 ? -21.673 21.370 -28.352 1.00 31.28 85 SER B N 1
ATOM 1626 C CA . SER C 1 64 ? -21.582 21.729 -29.777 1.00 32.13 85 SER B CA 1
ATOM 1627 C C . SER C 1 64 ? -20.254 22.439 -29.992 1.00 31.37 85 SER B C 1
ATOM 1628 O O . SER C 1 64 ? -19.883 23.320 -29.214 1.00 32.94 85 SER B O 1
ATOM 1631 N N . LEU C 1 65 ? -19.556 22.067 -31.061 1.00 29.06 86 LEU B N 1
ATOM 1632 C CA . LEU C 1 65 ? -18.230 22.602 -31.347 1.00 28.82 86 LEU B CA 1
ATOM 1633 C C . LEU C 1 65 ? -18.051 23.000 -32.803 1.00 27.66 86 LEU B C 1
ATOM 1634 O O . LEU C 1 65 ? -18.300 22.206 -33.699 1.00 27.12 86 LEU B O 1
ATOM 1639 N N . TYR C 1 66 ? -17.585 24.223 -33.030 1.00 30.09 87 TYR B N 1
ATOM 1640 C CA . TYR C 1 66 ? -17.391 24.724 -34.383 1.00 30.60 87 TYR B CA 1
ATOM 1641 C C . TYR C 1 66 ? -16.063 25.414 -34.555 1.00 31.77 87 TYR B C 1
ATOM 1642 O O . TYR C 1 66 ? -15.470 25.909 -33.594 1.00 31.79 87 TYR B O 1
ATOM 1651 N N . LEU C 1 67 ? -15.613 25.447 -35.804 1.00 31.66 88 LEU B N 1
ATOM 1652 C CA . LEU C 1 67 ? -14.374 26.105 -36.174 1.00 31.39 88 LEU B CA 1
ATOM 1653 C C . LEU C 1 67 ? -14.776 27.338 -36.986 1.00 33.27 88 LEU B C 1
ATOM 1654 O O . LEU C 1 67 ? -15.416 27.230 -38.036 1.00 33.39 88 LEU B O 1
ATOM 1659 N N . LEU C 1 68 ? -14.395 28.510 -36.494 1.00 34.80 89 LEU B N 1
ATOM 1660 C CA . LEU C 1 68 ? -14.743 29.760 -37.157 1.00 35.13 89 LEU B CA 1
ATOM 1661 C C . LEU C 1 68 ? -13.612 30.418 -37.924 1.00 35.86 89 LEU B C 1
ATOM 1662 O O . LEU C 1 68 ? -12.500 30.590 -37.405 1.00 32.42 89 LEU B O 1
ATOM 1667 N N . LEU C 1 69 ? -13.906 30.791 -39.166 1.00 36.81 90 LEU B N 1
ATOM 1668 C CA . LEU C 1 69 ? -12.932 31.499 -39.968 1.00 36.84 90 LEU B CA 1
ATOM 1669 C C . LEU C 1 69 ? -13.135 32.960 -39.570 1.00 38.57 90 LEU B C 1
ATOM 1670 O O . LEU C 1 69 ? -14.181 33.545 -39.858 1.00 37.10 90 LEU B O 1
ATOM 1675 N N . VAL C 1 70 ? -12.154 33.542 -38.891 1.00 40.41 91 VAL B N 1
ATOM 1676 C CA . VAL C 1 70 ? -12.275 34.933 -38.467 1.00 44.06 91 VAL B CA 1
ATOM 1677 C C . VAL C 1 70 ? -12.034 35.878 -39.638 1.00 45.01 91 VAL B C 1
ATOM 1678 O O . VAL C 1 70 ? -12.751 36.866 -39.799 1.00 44.89 91 VAL B O 1
ATOM 1682 N N . SER C 1 71 ? -11.029 35.567 -40.455 1.00 46.08 92 SER B N 1
ATOM 1683 C CA . SER C 1 71 ? -10.721 36.379 -41.627 1.00 46.92 92 SER B CA 1
ATOM 1684 C C . SER C 1 71 ? -9.715 35.719 -42.575 1.00 47.29 92 SER B C 1
ATOM 1685 O O . SER C 1 71 ? -8.852 34.943 -42.154 1.00 46.27 92 SER B O 1
ATOM 1688 N N . CYS C 1 72 ? -9.839 36.034 -43.862 1.00 46.60 93 CYS B N 1
ATOM 1689 C CA . CYS C 1 72 ? -8.939 35.500 -44.879 1.00 46.03 93 CYS B CA 1
ATOM 1690 C C . CYS C 1 72 ? -8.686 36.580 -45.929 1.00 44.55 93 CYS B C 1
ATOM 1691 O O . CYS C 1 72 ? -9.365 37.594 -45.953 1.00 44.52 93 CYS B O 1
ATOM 1694 N N . PRO C 1 73 ? -7.684 36.386 -46.792 1.00 45.28 94 PRO B N 1
ATOM 1695 C CA . PRO C 1 73 ? -7.390 37.390 -47.824 1.00 46.64 94 PRO B CA 1
ATOM 1696 C C . PRO C 1 73 ? -8.393 37.401 -48.978 1.00 47.82 94 PRO B C 1
ATOM 1697 O O . PRO C 1 73 ? -8.910 38.451 -49.370 1.00 48.22 94 PRO B O 1
ATOM 1701 N N . LYS C 1 74 ? -8.654 36.224 -49.524 1.00 47.57 95 LYS B N 1
ATOM 1702 C CA . LYS C 1 74 ? -9.577 36.101 -50.631 1.00 47.65 95 LYS B CA 1
ATOM 1703 C C . LYS C 1 74 ? -10.981 35.898 -50.106 1.00 47.44 95 LYS B C 1
ATOM 1704 O O . LYS C 1 74 ? -11.231 36.077 -48.916 1.00 49.10 95 LYS B O 1
ATOM 1710 N N . SER C 1 75 ? -11.893 35.524 -50.994 1.00 47.78 96 SER B N 1
ATOM 1711 C CA . SER C 1 75 ? -13.296 35.337 -50.640 1.00 47.90 96 SER B CA 1
ATOM 1712 C C . SER C 1 75 ? -13.599 34.129 -49.769 1.00 47.83 96 SER B C 1
ATOM 1713 O O . SER C 1 75 ? -14.668 34.054 -49.152 1.00 47.93 96 SER B O 1
ATOM 1716 N N . GLU C 1 76 ? -12.675 33.182 -49.705 1.00 46.95 97 GLU B N 1
ATOM 1717 C CA . GLU C 1 76 ? -12.939 31.996 -48.913 1.00 45.09 97 GLU B CA 1
ATOM 1718 C C . GLU C 1 76 ? -11.731 31.109 -48.711 1.00 42.40 97 GLU B C 1
ATOM 1719 O O . GLU C 1 76 ? -10.666 31.327 -49.283 1.00 41.95 97 GLU B O 1
ATOM 1725 N N . VAL C 1 77 ? -11.927 30.095 -47.882 1.00 40.34 98 VAL B N 1
ATOM 1726 C CA . VAL C 1 77 ? -10.895 29.133 -47.564 1.00 37.38 98 VAL B CA 1
ATOM 1727 C C . VAL C 1 77 ? -11.529 27.752 -47.581 1.00 37.12 98 VAL B C 1
ATOM 1728 O O . VAL C 1 77 ? -12.641 27.560 -47.080 1.00 36.58 98 VAL B O 1
ATOM 1732 N N . ARG C 1 78 ? -10.824 26.799 -48.176 1.00 35.36 99 ARG B N 1
ATOM 1733 C CA . ARG C 1 78 ? -11.287 25.421 -48.240 1.00 35.50 99 ARG B CA 1
ATOM 1734 C C . ARG C 1 78 ? -10.445 24.670 -47.214 1.00 33.33 99 ARG B C 1
ATOM 1735 O O . ARG C 1 78 ? -9.216 24.649 -47.321 1.00 32.40 99 ARG B O 1
ATOM 1743 N N . ALA C 1 79 ? -11.080 24.067 -46.213 1.00 30.86 100 ALA B N 1
ATOM 1744 C CA . ALA C 1 79 ? -10.301 23.336 -45.212 1.00 29.08 100 ALA B CA 1
ATOM 1745 C C . ALA C 1 79 ? -10.977 22.138 -44.569 1.00 27.64 100 ALA B C 1
ATOM 1746 O O . ALA C 1 79 ? -12.193 22.127 -44.326 1.00 28.33 100 ALA B O 1
ATOM 1748 N N . LYS C 1 80 ? -10.177 21.112 -44.318 1.00 24.42 101 LYS B N 1
ATOM 1749 C CA . LYS C 1 80 ? -10.672 19.926 -43.647 1.00 27.77 101 LYS B CA 1
ATOM 1750 C C . LYS C 1 80 ? -10.387 20.211 -42.180 1.00 28.11 101 LYS B C 1
ATOM 1751 O O . LYS C 1 80 ? -9.481 21.001 -41.857 1.00 28.04 101 LYS B O 1
ATOM 1757 N N . PHE C 1 81 ? -11.153 19.590 -41.293 1.00 26.69 102 PHE B N 1
ATOM 1758 C CA . PHE C 1 81 ? -10.924 19.770 -39.869 1.00 28.54 102 PHE B CA 1
ATOM 1759 C C . PHE C 1 81 ? -11.330 18.541 -39.095 1.00 29.21 102 PHE B C 1
ATOM 1760 O O . PHE C 1 81 ? -12.213 17.789 -39.510 1.00 28.14 102 PHE B O 1
ATOM 1768 N N . LYS C 1 82 ? -10.657 18.351 -37.964 1.00 28.24 103 LYS B N 1
ATOM 1769 C CA . LYS C 1 82 ? -10.903 17.232 -37.083 1.00 28.22 103 LYS B CA 1
ATOM 1770 C C . LYS C 1 82 ? -10.902 17.717 -35.639 1.00 27.38 103 LYS B C 1
ATOM 1771 O O . LYS C 1 82 ? -9.971 18.402 -35.201 1.00 23.75 103 LYS B O 1
ATOM 1777 N N . PHE C 1 83 ? -11.960 17.359 -34.917 1.00 25.91 104 PHE B N 1
ATOM 1778 C CA . PHE C 1 83 ? -12.111 17.720 -33.509 1.00 28.26 104 PHE B CA 1
ATOM 1779 C C . PHE C 1 83 ? -11.903 16.492 -32.652 1.00 27.55 104 PHE B C 1
ATOM 1780 O O . PHE C 1 83 ? -12.297 15.381 -33.025 1.00 25.68 104 PHE B O 1
ATOM 1788 N N . SER C 1 84 ? -11.268 16.690 -31.507 1.00 28.74 105 SER B N 1
ATOM 1789 C CA . SER C 1 84 ? -11.037 15.590 -30.586 1.00 28.70 105 SER B CA 1
ATOM 1790 C C . SER C 1 84 ? -10.846 16.086 -29.159 1.00 27.99 105 SER B C 1
ATOM 1791 O O . SER C 1 84 ? -10.697 17.283 -28.898 1.00 27.77 105 SER B O 1
ATOM 1794 N N . ILE C 1 85 ? -10.865 15.146 -28.233 1.00 27.46 106 ILE B N 1
ATOM 1795 C CA . ILE C 1 85 ? -10.702 15.454 -26.828 1.00 28.73 106 ILE B CA 1
ATOM 1796 C C . ILE C 1 85 ? -9.444 14.767 -26.330 1.00 30.75 106 ILE B C 1
ATOM 1797 O O . ILE C 1 85 ? -9.142 13.648 -26.741 1.00 31.01 106 ILE B O 1
ATOM 1802 N N . LEU C 1 86 ? -8.703 15.441 -25.461 1.00 32.43 107 LEU B N 1
ATOM 1803 C CA . LEU C 1 86 ? -7.499 14.850 -24.891 1.00 35.87 107 LEU B CA 1
ATOM 1804 C C . LEU C 1 86 ? -7.927 14.280 -23.543 1.00 35.18 107 LEU B C 1
ATOM 1805 O O . LEU C 1 86 ? -8.288 15.033 -22.640 1.00 35.52 107 LEU B O 1
ATOM 1810 N N . ASN C 1 87 ? -7.911 12.953 -23.419 1.00 35.90 108 ASN B N 1
ATOM 1811 C CA . ASN C 1 87 ? -8.339 12.297 -22.187 1.00 38.99 108 ASN B CA 1
ATOM 1812 C C . ASN C 1 87 ? -7.354 12.395 -21.030 1.00 41.72 108 ASN B C 1
ATOM 1813 O O . ASN C 1 87 ? -6.225 12.868 -21.192 1.00 40.83 108 ASN B O 1
ATOM 1818 N N . ALA C 1 88 ? -7.800 11.918 -19.867 1.00 43.37 109 ALA B N 1
ATOM 1819 C CA . ALA C 1 88 ? -7.010 11.923 -18.639 1.00 46.20 109 ALA B CA 1
ATOM 1820 C C . ALA C 1 88 ? -5.586 11.420 -18.865 1.00 47.87 109 ALA B C 1
ATOM 1821 O O . ALA C 1 88 ? -4.627 12.020 -18.382 1.00 47.77 109 ALA B O 1
ATOM 1823 N N . LYS C 1 89 ? -5.458 10.319 -19.605 1.00 49.91 110 LYS B N 1
ATOM 1824 C CA . LYS C 1 89 ? -4.154 9.723 -19.891 1.00 52.40 110 LYS B CA 1
ATOM 1825 C C . LYS C 1 89 ? -3.461 10.308 -21.120 1.00 53.05 110 LYS B C 1
ATOM 1826 O O . LYS C 1 89 ? -2.806 9.586 -21.875 1.00 53.13 110 LYS B O 1
ATOM 1832 N N . GLY C 1 90 ? -3.607 11.616 -21.310 1.00 53.81 111 GLY B N 1
ATOM 1833 C CA . GLY C 1 90 ? -2.991 12.293 -22.438 1.00 52.91 111 GLY B CA 1
ATOM 1834 C C . GLY C 1 90 ? -3.193 11.678 -23.811 1.00 53.74 111 GLY B C 1
ATOM 1835 O O . GLY C 1 90 ? -2.314 11.778 -24.664 1.00 55.27 111 GLY B O 1
ATOM 1836 N N . GLU C 1 91 ? -4.337 11.049 -24.054 1.00 52.58 112 GLU B N 1
ATOM 1837 C CA . GLU C 1 91 ? -4.574 10.447 -25.363 1.00 51.40 112 GLU B CA 1
ATOM 1838 C C . GLU C 1 91 ? -5.742 11.121 -26.085 1.00 49.06 112 GLU B C 1
ATOM 1839 O O . GLU C 1 91 ? -6.680 11.610 -25.449 1.00 46.26 112 GLU B O 1
ATOM 1845 N N . GLU C 1 92 ? -5.679 11.137 -27.414 1.00 45.70 113 GLU B N 1
ATOM 1846 C CA . GLU C 1 92 ? -6.733 11.740 -28.218 1.00 45.40 113 GLU B CA 1
ATOM 1847 C C . GLU C 1 92 ? -7.910 10.773 -28.321 1.00 42.29 113 GLU B C 1
ATOM 1848 O O . GLU C 1 92 ? -7.733 9.578 -28.555 1.00 41.22 113 GLU B O 1
ATOM 1854 N N . THR C 1 93 ? -9.117 11.291 -28.165 1.00 39.18 114 THR B N 1
ATOM 1855 C CA . THR C 1 93 ? -10.283 10.433 -28.233 1.00 38.65 114 THR B CA 1
ATOM 1856 C C . THR C 1 93 ? -11.520 11.172 -28.746 1.00 37.83 114 THR B C 1
ATOM 1857 O O . THR C 1 93 ? -11.498 12.393 -28.924 1.00 39.92 114 THR B O 1
ATOM 1861 N N . LYS C 1 94 ? -12.583 10.422 -29.019 1.00 36.26 115 LYS B N 1
ATOM 1862 C CA . LYS C 1 94 ? -13.839 10.990 -29.509 1.00 36.96 115 LYS B CA 1
ATOM 1863 C C . LYS C 1 94 ? -13.645 11.932 -30.706 1.00 37.16 115 LYS B C 1
ATOM 1864 O O . LYS C 1 94 ? -14.270 12.990 -30.784 1.00 35.77 115 LYS B O 1
ATOM 1870 N N . ALA C 1 95 ? -12.788 11.540 -31.640 1.00 36.77 116 ALA B N 1
ATOM 1871 C CA . ALA C 1 95 ? -12.516 12.363 -32.805 1.00 36.77 116 ALA B CA 1
ATOM 1872 C C . ALA C 1 95 ? -13.637 12.345 -33.833 1.00 38.04 116 ALA B C 1
ATOM 1873 O O . ALA C 1 95 ? -14.243 11.310 -34.102 1.00 40.85 116 ALA B O 1
ATOM 1875 N N . MET C 1 96 ? -13.921 13.515 -34.385 1.00 38.55 117 MET B N 1
ATOM 1876 C CA . MET C 1 96 ? -14.926 13.675 -35.420 1.00 40.29 117 MET B CA 1
ATOM 1877 C C . MET C 1 96 ? -14.254 14.535 -36.483 1.00 41.53 117 MET B C 1
ATOM 1878 O O . MET C 1 96 ? -13.740 15.618 -36.183 1.00 39.97 117 MET B O 1
ATOM 1883 N N . GLU C 1 97 ? -14.245 14.058 -37.724 1.00 42.77 118 GLU B N 1
ATOM 1884 C CA . GLU C 1 97 ? -13.612 14.819 -38.786 1.00 43.58 118 GLU B CA 1
ATOM 1885 C C . GLU C 1 97 ? -14.499 15.068 -39.983 1.00 44.13 118 GLU B C 1
ATOM 1886 O O . GLU C 1 97 ? -15.362 14.263 -40.317 1.00 44.55 118 GLU B O 1
ATOM 1892 N N . SER C 1 98 ? -14.286 16.221 -40.601 1.00 44.11 119 SER B N 1
ATOM 1893 C CA . SER C 1 98 ? -15.003 16.605 -41.799 1.00 45.39 119 SER B CA 1
ATOM 1894 C C . SER C 1 98 ? -14.132 16.004 -42.891 1.00 47.68 119 SER B C 1
ATOM 1895 O O . SER C 1 98 ? -13.114 16.586 -43.269 1.00 50.88 119 SER B O 1
ATOM 1898 N N . GLN C 1 99 ? -14.518 14.835 -43.382 1.00 47.40 120 GLN B N 1
ATOM 1899 C CA . GLN C 1 99 ? -13.752 14.150 -44.419 1.00 47.09 120 GLN B CA 1
ATOM 1900 C C . GLN C 1 99 ? -13.290 15.054 -45.552 1.00 44.37 120 GLN B C 1
ATOM 1901 O O . GLN C 1 99 ? -12.127 15.020 -45.951 1.00 44.88 120 GLN B O 1
ATOM 1907 N N . ARG C 1 100 ? -14.215 15.849 -46.078 1.00 40.68 121 ARG B N 1
ATOM 1908 C CA . ARG C 1 100 ? -13.914 16.754 -47.172 1.00 36.67 121 ARG B CA 1
ATOM 1909 C C . ARG C 1 100 ? -13.619 18.145 -46.647 1.00 34.90 121 ARG B C 1
ATOM 1910 O O . ARG C 1 100 ? -13.854 18.440 -45.477 1.00 33.47 121 ARG B O 1
ATOM 1918 N N . ALA C 1 101 ? -13.096 18.990 -47.525 1.00 34.13 122 ALA B N 1
ATOM 1919 C CA . ALA C 1 101 ? -12.765 20.362 -47.179 1.00 35.62 122 ALA B CA 1
ATOM 1920 C C . ALA C 1 101 ? -13.996 21.225 -47.388 1.00 35.52 122 ALA B C 1
ATOM 1921 O O . ALA C 1 101 ? -14.580 21.234 -48.475 1.00 37.06 122 ALA B O 1
ATOM 1923 N N . TYR C 1 102 ? -14.399 21.938 -46.344 1.00 33.94 123 TYR B N 1
ATOM 1924 C CA . TYR C 1 102 ? -15.562 22.801 -46.447 1.00 34.46 123 TYR B CA 1
ATOM 1925 C C . TYR C 1 102 ? -15.176 24.186 -46.873 1.00 34.96 123 TYR B C 1
ATOM 1926 O O . TYR C 1 102 ? -14.039 24.627 -46.674 1.00 32.16 123 TYR B O 1
ATOM 1935 N N . ARG C 1 103 ? -16.143 24.865 -47.471 1.00 36.95 124 ARG B N 1
ATOM 1936 C CA . ARG C 1 103 ? -15.955 26.218 -47.946 1.00 40.44 124 ARG B CA 1
ATOM 1937 C C . ARG C 1 103 ? -16.219 27.192 -46.797 1.00 41.16 124 ARG B C 1
ATOM 1938 O O . ARG C 1 103 ? -17.360 27.385 -46.379 1.00 42.14 124 ARG B O 1
ATOM 1946 N N . PHE C 1 104 ? -15.149 27.786 -46.281 1.00 42.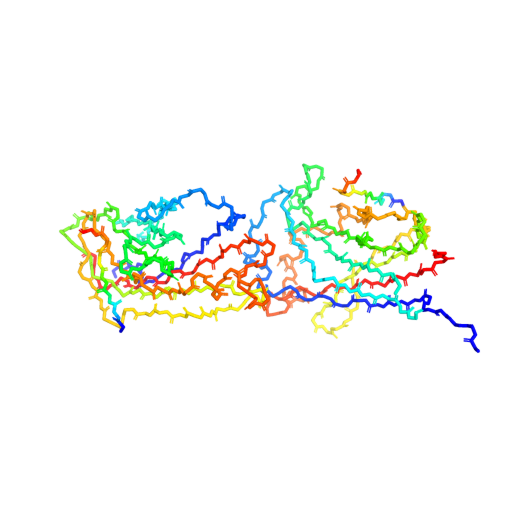32 125 PHE B N 1
ATOM 1947 C CA . PHE C 1 104 ? -15.227 28.744 -45.181 1.00 44.26 125 PHE B CA 1
ATOM 1948 C C . PHE C 1 104 ? -15.120 30.175 -45.709 1.00 46.77 125 PHE B C 1
ATOM 1949 O O . PHE C 1 104 ? -14.247 30.475 -46.526 1.00 46.75 125 PHE B O 1
ATOM 1957 N N . VAL C 1 105 ? -16.004 31.053 -45.245 1.00 48.89 126 VAL B N 1
ATOM 1958 C CA . VAL C 1 105 ? -15.967 32.458 -45.646 1.00 50.32 126 VAL B CA 1
ATOM 1959 C C . VAL C 1 105 ? -15.848 33.302 -44.387 1.00 50.66 126 VAL B C 1
ATOM 1960 O O . VAL C 1 105 ? -16.345 32.918 -43.329 1.00 51.20 126 VAL B O 1
ATOM 1964 N N . GLN C 1 106 ? -15.169 34.439 -44.505 1.00 51.77 127 GLN B N 1
ATOM 1965 C CA . GLN C 1 106 ? -14.956 35.337 -43.376 1.00 52.24 127 GLN B CA 1
ATOM 1966 C C . GLN C 1 106 ? -16.177 35.552 -42.506 1.00 51.70 127 GLN B C 1
ATOM 1967 O O . GLN C 1 106 ? -17.150 36.172 -42.927 1.00 53.36 127 GLN B O 1
ATOM 1973 N N . GLY C 1 107 ? -16.115 35.041 -41.283 1.00 50.88 128 GLY B N 1
ATOM 1974 C CA . GLY C 1 107 ? -17.221 35.202 -40.361 1.00 48.78 128 GLY B CA 1
ATOM 1975 C C . GLY C 1 107 ? -18.129 34.000 -40.223 1.00 47.73 128 GLY B C 1
ATOM 1976 O O . GLY C 1 107 ? -19.140 34.072 -39.536 1.00 47.66 128 GLY B O 1
ATOM 1977 N N . LYS C 1 108 ? -17.783 32.888 -40.860 1.00 47.13 129 LYS B N 1
ATOM 1978 C CA . LYS C 1 108 ? -18.623 31.701 -40.766 1.00 46.51 129 LYS B CA 1
ATOM 1979 C C . LYS C 1 108 ? -17.892 30.484 -40.207 1.00 45.57 129 LYS B C 1
ATOM 1980 O O . LYS C 1 108 ? -16.676 30.343 -40.368 1.00 45.79 129 LYS B O 1
ATOM 1986 N N . ASP C 1 109 ? -18.639 29.605 -39.546 1.00 44.32 130 ASP B N 1
ATOM 1987 C CA . ASP C 1 109 ? -18.044 28.403 -38.982 1.00 43.96 130 ASP B CA 1
ATOM 1988 C C . ASP C 1 109 ? -18.696 27.119 -39.472 1.00 41.68 130 ASP B C 1
ATOM 1989 O O . ASP C 1 109 ? -19.752 27.135 -40.103 1.00 42.04 130 ASP B O 1
ATOM 1994 N N . TRP C 1 110 ? -18.027 26.010 -39.189 1.00 40.35 131 TRP B N 1
ATOM 1995 C CA . TRP C 1 110 ? -18.489 24.676 -39.541 1.00 39.47 131 TRP B CA 1
ATOM 1996 C C . TRP C 1 110 ? -18.132 23.826 -38.329 1.00 39.22 131 TRP B C 1
ATOM 1997 O O . TRP C 1 110 ? -17.126 24.083 -37.668 1.00 37.91 131 TRP B O 1
ATOM 2008 N N . GLY C 1 111 ? -18.939 22.815 -38.045 1.00 37.89 132 GLY B N 1
ATOM 2009 C CA . GLY C 1 111 ? -18.655 21.971 -36.906 1.00 38.00 132 GLY B CA 1
ATOM 2010 C C . GLY C 1 111 ? -19.715 20.921 -36.674 1.00 38.48 132 GLY B C 1
ATOM 2011 O O . GLY C 1 111 ? -20.511 20.624 -37.563 1.00 37.69 132 GLY B O 1
ATOM 2012 N N . PHE C 1 112 ? -19.718 20.370 -35.462 1.00 38.67 133 PHE B N 1
ATOM 2013 C CA . PHE C 1 112 ? -20.647 19.320 -35.064 1.00 39.19 133 PHE B CA 1
ATOM 2014 C C . PHE C 1 112 ? -21.538 19.749 -33.888 1.00 38.58 133 PHE B C 1
ATOM 2015 O O . PHE C 1 112 ? -21.061 19.979 -32.771 1.00 35.73 133 PHE B O 1
ATOM 2023 N N . LYS C 1 113 ? -22.839 19.837 -34.155 1.00 37.51 134 LYS B N 1
ATOM 2024 C CA . LYS C 1 113 ? -23.817 20.249 -33.154 1.00 35.49 134 LYS B CA 1
ATOM 2025 C C . LYS C 1 113 ? -23.931 19.205 -32.042 1.00 34.05 134 LYS B C 1
ATOM 2026 O O . LYS C 1 113 ? -24.217 19.535 -30.890 1.00 33.95 134 LYS B O 1
ATOM 2032 N N . LYS C 1 114 ? -23.700 17.945 -32.391 1.00 31.81 135 LYS B N 1
ATOM 2033 C CA . LYS C 1 114 ? -23.755 16.871 -31.415 1.00 31.79 135 LYS B CA 1
ATOM 2034 C C . LYS C 1 114 ? -22.386 16.199 -31.382 1.00 31.50 135 LYS B C 1
ATOM 2035 O O . LYS C 1 114 ? -22.233 15.031 -31.731 1.00 29.03 135 LYS B O 1
ATOM 2041 N N . PHE C 1 115 ? -21.378 16.962 -30.969 1.00 31.45 136 PHE B N 1
ATOM 2042 C CA . PHE C 1 115 ? -20.024 16.427 -30.910 1.00 27.98 136 PHE B CA 1
ATOM 2043 C C . PHE C 1 115 ? -19.918 15.371 -29.830 1.00 26.74 136 PHE B C 1
ATOM 2044 O O . PHE C 1 115 ? -19.344 14.313 -30.043 1.00 25.65 136 PHE B O 1
ATOM 2052 N N . ILE C 1 116 ? -20.464 15.662 -28.658 1.00 26.77 137 ILE B N 1
ATOM 2053 C CA . ILE C 1 116 ? -20.424 14.697 -27.578 1.00 27.44 137 ILE B CA 1
ATOM 2054 C C . ILE C 1 116 ? -21.560 14.926 -26.603 1.00 27.33 137 ILE B C 1
ATOM 2055 O O . ILE C 1 116 ? -22.016 16.052 -26.412 1.00 28.06 137 ILE B O 1
ATOM 2060 N N . ARG C 1 117 ? -22.030 13.830 -26.020 1.00 31.22 138 ARG B N 1
ATOM 2061 C CA . ARG C 1 117 ? -23.112 13.847 -25.046 1.00 34.30 138 ARG B CA 1
ATOM 2062 C C . ARG C 1 117 ? -22.585 14.411 -23.725 1.00 35.13 138 ARG B C 1
ATOM 2063 O O . ARG C 1 117 ? -21.552 13.957 -23.221 1.00 33.53 138 ARG B O 1
ATOM 2071 N N . ARG C 1 118 ? -23.288 15.398 -23.176 1.00 35.09 139 ARG B N 1
ATOM 2072 C CA . ARG C 1 118 ? -22.896 16.012 -21.911 1.00 36.82 139 ARG B CA 1
ATOM 2073 C C . ARG C 1 118 ? -22.847 14.988 -20.786 1.00 36.73 139 ARG B C 1
ATOM 2074 O O . ARG C 1 118 ? -21.879 14.928 -20.023 1.00 35.15 139 ARG B O 1
ATOM 2082 N N . ASP C 1 119 ? -23.906 14.189 -20.693 1.00 35.73 140 ASP B N 1
ATOM 2083 C CA . ASP C 1 119 ? -24.035 13.133 -19.694 1.00 36.38 140 ASP B CA 1
ATOM 2084 C C . ASP C 1 119 ? -22.788 12.245 -19.636 1.00 34.81 140 ASP B C 1
ATOM 2085 O O . ASP C 1 119 ? -22.315 11.883 -18.557 1.00 33.38 140 ASP B O 1
ATOM 2090 N N . PHE C 1 120 ? -22.277 11.868 -20.804 1.00 33.02 141 PHE B N 1
ATOM 2091 C CA . PHE C 1 120 ? -21.087 11.024 -20.876 1.00 31.34 141 PHE B CA 1
ATOM 2092 C C . PHE C 1 120 ? -19.844 11.834 -20.492 1.00 29.81 141 PHE B C 1
ATOM 2093 O O . PHE C 1 120 ? -19.034 11.426 -19.659 1.00 27.05 141 PHE B O 1
ATOM 2101 N N . LEU C 1 121 ? -19.709 12.992 -21.121 1.00 30.02 142 LEU B N 1
ATOM 2102 C CA . LEU C 1 121 ? -18.597 13.879 -20.858 1.00 31.43 142 LEU B CA 1
ATOM 2103 C C . LEU C 1 121 ? -18.451 14.235 -19.371 1.00 33.20 142 LEU B C 1
ATOM 2104 O O . LEU C 1 121 ? -17.374 14.069 -18.801 1.00 31.98 142 LEU B O 1
ATOM 2109 N N . LEU C 1 122 ? -19.536 14.709 -18.756 1.00 34.52 143 LEU B N 1
ATOM 2110 C CA . LEU C 1 122 ? -19.539 15.132 -17.347 1.00 37.81 143 LEU B CA 1
ATOM 2111 C C . LEU C 1 122 ? -19.184 14.087 -16.295 1.00 39.23 143 LEU B C 1
ATOM 2112 O O . LEU C 1 122 ? -18.714 14.431 -15.208 1.00 39.56 143 LEU B O 1
ATOM 2117 N N . ASP C 1 123 ? -19.424 12.818 -16.591 1.00 41.67 144 ASP B N 1
ATOM 2118 C CA . ASP C 1 123 ? -19.084 11.778 -15.639 1.00 44.25 144 ASP B CA 1
ATOM 2119 C C . ASP C 1 123 ? -17.552 11.665 -15.669 1.00 45.15 144 ASP B C 1
ATOM 2120 O O . ASP C 1 123 ? -16.986 11.010 -16.548 1.00 43.65 144 ASP B O 1
ATOM 2125 N N . GLU C 1 124 ? -16.883 12.3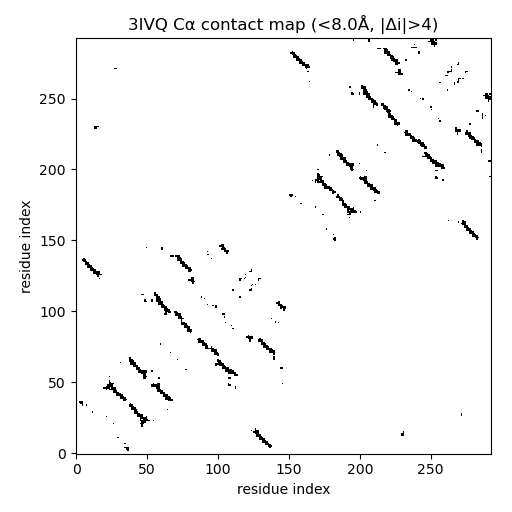18 -14.719 1.00 44.87 145 GLU B N 1
ATOM 2126 C CA . GLU C 1 124 ? -15.424 12.293 -14.674 1.00 46.72 145 GLU B CA 1
ATOM 2127 C C . GLU C 1 124 ? -14.826 10.892 -14.725 1.00 47.04 145 GLU B C 1
ATOM 2128 O O . GLU C 1 124 ? -13.645 10.731 -15.026 1.00 47.81 145 GLU B O 1
ATOM 2134 N N . ALA C 1 125 ? -15.635 9.880 -14.433 1.00 47.65 146 ALA B N 1
ATOM 2135 C CA . ALA C 1 125 ? -15.151 8.504 -14.458 1.00 48.34 146 ALA B CA 1
ATOM 2136 C C . ALA C 1 125 ? -14.816 8.083 -15.883 1.00 47.80 146 ALA B C 1
ATOM 2137 O O . ALA C 1 125 ? -14.061 7.134 -16.097 1.00 48.20 146 ALA B O 1
ATOM 2139 N N . ASN C 1 126 ? -15.373 8.789 -16.860 1.00 46.43 147 ASN B N 1
ATOM 2140 C CA . ASN C 1 126 ? -15.110 8.459 -18.254 1.00 46.11 147 ASN B CA 1
ATOM 2141 C C . ASN C 1 126 ? -13.737 8.959 -18.716 1.00 44.91 147 ASN B C 1
ATOM 2142 O O . ASN C 1 126 ? -13.372 8.808 -19.879 1.00 45.48 147 ASN B O 1
ATOM 2147 N N . GLY C 1 127 ? -12.991 9.560 -17.791 1.00 42.90 148 GLY B N 1
ATOM 2148 C CA . GLY C 1 127 ? -11.651 10.049 -18.082 1.00 41.14 148 GLY B CA 1
ATOM 2149 C C . GLY C 1 127 ? -11.453 11.217 -19.037 1.00 39.52 148 GLY B C 1
ATOM 2150 O O . GLY C 1 127 ? -10.351 11.401 -19.537 1.00 40.31 148 GLY B O 1
ATOM 2151 N N . LEU C 1 128 ? -12.479 12.028 -19.269 1.00 37.35 149 LEU B N 1
ATOM 2152 C CA . LEU C 1 128 ? -12.348 13.149 -20.200 1.00 36.92 149 LEU B CA 1
ATOM 2153 C C . LEU C 1 128 ? -12.345 14.522 -19.547 1.00 34.68 149 LEU B C 1
ATOM 2154 O O . LEU C 1 128 ? -12.213 15.536 -20.223 1.00 36.16 149 LEU B O 1
ATOM 2159 N N . LEU C 1 129 ? -12.505 14.553 -18.235 1.00 34.30 150 LEU B N 1
ATOM 2160 C CA . LEU C 1 129 ? -12.536 15.811 -17.520 1.00 34.33 150 LEU B CA 1
ATOM 2161 C C . LEU C 1 129 ? -11.610 15.798 -16.324 1.00 34.15 150 LEU B C 1
ATOM 2162 O O . LEU C 1 129 ? -12.048 16.042 -15.201 1.00 32.58 150 LEU B O 1
ATOM 2167 N N . PRO C 1 130 ? -10.315 15.524 -16.545 1.00 35.66 151 PRO B N 1
ATOM 2168 C CA . PRO C 1 130 ? -9.371 15.496 -15.421 1.00 35.76 151 PRO B CA 1
ATOM 2169 C C . PRO C 1 130 ? -9.312 16.819 -14.655 1.00 36.40 151 PRO B C 1
ATOM 2170 O O . PRO C 1 130 ? -9.095 17.881 -15.238 1.00 33.25 151 PRO B O 1
ATOM 2174 N N . ASP C 1 131 ? -9.507 16.742 -13.341 1.00 39.64 152 ASP B N 1
ATOM 2175 C CA . ASP C 1 131 ? -9.486 17.930 -12.490 1.00 40.43 152 ASP B CA 1
ATOM 2176 C C . ASP C 1 131 ? -10.475 18.964 -13.032 1.00 38.29 152 ASP B C 1
ATOM 2177 O O . ASP C 1 131 ? -10.277 20.168 -12.889 1.00 36.84 152 ASP B O 1
ATOM 2182 N N . ASP C 1 132 ? -11.536 18.457 -13.662 1.00 36.77 153 ASP B N 1
ATOM 2183 C CA . ASP C 1 132 ? -12.614 19.257 -14.250 1.00 32.96 153 ASP B CA 1
ATOM 2184 C C . ASP C 1 132 ? -12.198 20.173 -15.398 1.00 30.96 153 ASP B C 1
ATOM 2185 O O . ASP C 1 132 ? -12.851 21.177 -15.677 1.00 29.35 153 ASP B O 1
ATOM 2190 N N . LYS C 1 133 ? -11.117 19.808 -16.076 1.00 29.70 154 LYS B N 1
ATOM 2191 C CA . LYS C 1 133 ? -10.623 20.591 -17.204 1.00 30.62 154 LYS B CA 1
ATOM 2192 C C . LYS C 1 133 ? -10.916 19.858 -18.510 1.00 28.90 154 LYS B C 1
ATOM 2193 O O . LYS C 1 133 ? -10.614 18.675 -18.648 1.00 31.42 154 LYS B O 1
ATOM 2199 N N . LEU C 1 134 ? -11.506 20.561 -19.464 1.00 26.57 155 LEU B N 1
ATOM 2200 C CA . LEU C 1 134 ? -11.787 19.967 -20.760 1.00 26.72 155 LEU B CA 1
ATOM 2201 C C . LEU C 1 134 ? -10.751 20.450 -21.772 1.00 25.66 155 LEU B C 1
ATOM 2202 O O . LEU C 1 134 ? -10.559 21.658 -21.955 1.00 26.32 155 LEU B O 1
ATOM 2207 N N . THR C 1 135 ? -10.072 19.516 -22.420 1.00 24.63 156 THR B N 1
ATOM 2208 C CA . THR C 1 135 ? -9.083 19.894 -23.419 1.00 23.90 156 THR B CA 1
ATOM 2209 C C . THR C 1 135 ? -9.489 19.388 -24.791 1.00 22.69 156 THR B C 1
ATOM 2210 O O . THR C 1 135 ? -9.573 18.181 -25.025 1.00 23.75 156 THR B O 1
ATOM 2214 N N . LEU C 1 136 ? -9.738 20.328 -25.692 1.00 22.28 157 LEU B N 1
ATOM 2215 C CA . LEU C 1 136 ? -10.140 20.009 -27.050 1.00 24.76 157 LEU B CA 1
ATOM 2216 C C . LEU C 1 136 ? -8.973 20.195 -28.004 1.00 27.59 157 LEU B C 1
ATOM 2217 O O . LEU C 1 136 ? -8.127 21.073 -27.807 1.00 27.13 157 LEU B O 1
ATOM 2222 N N . PHE C 1 137 ? -8.966 19.371 -29.048 1.00 29.55 158 PHE B N 1
ATOM 2223 C CA . PHE C 1 137 ? -7.938 19.384 -30.081 1.00 32.60 158 PHE B CA 1
ATOM 2224 C C . PHE C 1 137 ? -8.633 19.630 -31.423 1.00 33.15 158 PHE B C 1
ATOM 2225 O O . PHE C 1 137 ? -9.654 19.000 -31.719 1.00 30.69 158 PHE B O 1
ATOM 2233 N N . CYS C 1 138 ? -8.100 20.568 -32.207 1.00 31.12 159 CYS B N 1
ATOM 2234 C CA . CYS C 1 138 ? -8.629 20.871 -33.534 1.00 32.45 159 CYS B CA 1
ATOM 2235 C C . CYS C 1 138 ? -7.487 20.898 -34.556 1.00 33.80 159 CYS B C 1
ATOM 2236 O O . CYS C 1 138 ? -6.565 21.722 -34.473 1.00 32.44 159 CYS B O 1
ATOM 2239 N N . GLU C 1 139 ? -7.549 19.971 -35.503 1.00 33.87 160 GLU B N 1
ATOM 2240 C CA . GLU C 1 139 ? -6.558 19.884 -36.559 1.00 36.30 160 GLU B CA 1
ATOM 2241 C C . GLU C 1 139 ? -7.203 20.398 -37.835 1.00 35.70 160 GLU B C 1
ATOM 2242 O O . GLU C 1 139 ? -8.212 19.856 -38.294 1.00 33.77 160 GLU B O 1
ATOM 2248 N N . VAL C 1 140 ? -6.625 21.467 -38.381 1.00 34.84 161 VAL B N 1
ATOM 2249 C CA . VAL C 1 140 ? -7.126 22.109 -39.591 1.00 33.67 161 VAL B CA 1
ATOM 2250 C C . VAL C 1 140 ? -6.168 21.959 -40.765 1.00 35.14 161 VAL B C 1
ATOM 2251 O O . VAL C 1 140 ? -4.997 22.340 -40.666 1.00 33.84 161 VAL B O 1
ATOM 2255 N N . SER C 1 141 ? -6.675 21.406 -41.871 1.00 33.74 162 SER B N 1
ATOM 2256 C CA . SER C 1 141 ? -5.902 21.220 -43.099 1.00 32.70 162 SER B CA 1
ATOM 2257 C C . SER C 1 141 ? -6.435 22.198 -44.134 1.00 31.68 162 SER B C 1
ATOM 2258 O O . SER C 1 141 ? -7.576 22.071 -44.582 1.00 25.93 162 SER B O 1
ATOM 2261 N N . VAL C 1 142 ? -5.616 23.169 -44.519 1.00 32.74 163 VAL B N 1
ATOM 2262 C CA . VAL C 1 142 ? -6.038 24.152 -45.500 1.00 34.73 163 VAL B CA 1
ATOM 2263 C C . VAL C 1 142 ? -5.803 23.644 -46.922 1.00 35.39 163 VAL B C 1
ATOM 2264 O O . VAL C 1 142 ? -4.669 23.421 -47.337 1.00 34.05 163 VAL B O 1
ATOM 2268 N N . VAL C 1 143 ? -6.890 23.456 -47.659 1.00 36.80 164 VAL B N 1
ATOM 2269 C CA . VAL C 1 143 ? -6.818 22.977 -49.036 1.00 39.14 164 VAL B CA 1
ATOM 2270 C C . VAL C 1 143 ? -6.581 24.145 -50.005 1.00 41.47 164 VAL B C 1
ATOM 2271 O O . VAL C 1 143 ? -5.927 23.981 -51.033 1.00 42.20 164 VAL B O 1
ATOM 2275 N N . GLN C 1 144 ? -7.106 25.322 -49.675 1.00 44.19 165 GLN B N 1
ATOM 2276 C CA . GLN C 1 144 ? -6.929 26.482 -50.537 1.00 47.54 165 GLN B CA 1
ATOM 2277 C C . GLN C 1 144 ? -7.168 27.792 -49.787 1.00 50.16 165 GLN B C 1
ATOM 2278 O O . GLN C 1 144 ? -8.210 27.974 -49.155 1.00 49.63 165 GLN B O 1
ATOM 2284 N N . ASP C 1 145 ? -6.199 28.703 -49.864 1.00 52.31 166 ASP B N 1
ATOM 2285 C CA . ASP C 1 145 ? -6.306 29.994 -49.192 1.00 55.85 166 ASP B CA 1
ATOM 2286 C C . ASP C 1 145 ? -6.945 31.015 -50.120 1.00 58.29 166 ASP B C 1
ATOM 2287 O O . ASP C 1 145 ? -7.726 30.608 -51.010 1.00 59.86 166 ASP B O 1
ATOM 2293 N N . PRO D 2 5 ? -19.602 12.514 -41.436 1.00 58.11 1360 PRO D N 1
ATOM 2294 C CA . PRO D 2 5 ? -20.391 12.879 -40.241 1.00 59.77 1360 PRO D CA 1
ATOM 2295 C C . PRO D 2 5 ? -21.191 14.161 -40.443 1.00 59.89 1360 PRO D C 1
ATOM 2296 O O . PRO D 2 5 ? -20.909 14.941 -41.355 1.00 59.45 1360 PRO D O 1
ATOM 2300 N N . ASP D 2 6 ? -22.181 14.371 -39.576 1.00 59.55 1361 ASP D N 1
ATOM 2301 C CA . ASP D 2 6 ? -23.043 15.551 -39.644 1.00 59.82 1361 ASP D CA 1
ATOM 2302 C C . ASP D 2 6 ? -22.289 16.838 -39.377 1.00 57.59 1361 ASP D C 1
ATOM 2303 O O . ASP D 2 6 ? -21.911 17.125 -38.241 1.00 58.12 1361 ASP D O 1
ATOM 2308 N N . VAL D 2 7 ? -22.094 17.621 -40.430 1.00 55.57 1362 VAL D N 1
ATOM 2309 C CA . VAL D 2 7 ? -21.389 18.887 -40.328 1.00 53.82 1362 VAL D CA 1
ATOM 2310 C C . VAL D 2 7 ? -22.366 20.029 -40.553 1.00 54.25 1362 VAL D C 1
ATOM 2311 O O . VAL D 2 7 ? -23.065 20.069 -41.565 1.00 54.63 1362 VAL D O 1
ATOM 2315 N N . SER D 2 8 ? -22.413 20.956 -39.603 1.00 53.98 1363 SER D N 1
ATOM 2316 C CA . SER D 2 8 ? -23.316 22.089 -39.703 1.00 54.34 1363 SER D CA 1
ATOM 2317 C C . SER D 2 8 ? -22.617 23.394 -39.396 1.00 54.23 1363 SER D C 1
ATOM 2318 O O . SER D 2 8 ? -21.401 23.438 -39.225 1.00 54.73 1363 SER D O 1
ATOM 2321 N N . SER D 2 9 ? -23.404 24.457 -39.315 1.00 54.98 1364 SER D N 1
ATOM 2322 C CA . SER D 2 9 ? -22.894 25.793 -39.041 1.00 55.87 1364 SER D CA 1
ATOM 2323 C C . SER D 2 9 ? -23.783 26.437 -37.957 1.00 56.37 1364 SER D C 1
ATOM 2324 O O . SER D 2 9 ? -24.986 26.350 -38.025 1.00 55.91 1364 SER D O 1
ATOM 2327 N N . SER D 2 10 ? -23.186 27.093 -36.972 1.00 58.29 1365 SER D N 1
ATOM 2328 C CA . SER D 2 10 ? -23.977 27.713 -35.927 1.00 60.08 1365 SER D CA 1
ATOM 2329 C C . SER D 2 10 ? -24.217 29.101 -36.456 1.00 61.54 1365 SER D C 1
ATOM 2330 O O . SER D 2 10 ? -24.516 30.035 -35.720 1.00 62.26 1365 SER D O 1
ATOM 2333 N N . THR D 2 11 ? -24.143 29.198 -37.772 1.00 60.28 1366 THR D N 1
ATOM 2334 C CA . THR D 2 11 ? -24.022 30.492 -38.375 1.00 59.76 1366 THR D CA 1
ATOM 2335 C C . THR D 2 11 ? -24.467 30.540 -39.852 1.00 59.52 1366 THR D C 1
ATOM 2336 O O . THR D 2 11 ? -23.899 31.375 -40.608 1.00 43.13 1366 THR D O 1
#